Protein AF-A0AA37BPB5-F1 (afdb_monomer_lite)

pLDDT: mean 72.73, std 21.51, range [25.73, 98.5]

InterPro domains:
  IPR005593 Xylulose 5-phosphate/Fructose 6-phosphate phosphoketolase [PTHR31273] (3-157)
  IPR009057 Homedomain-like superfamily [SSF46689] (200-263)
  IPR018970 Xylulose 5-phosphate/Fructose 6-phosphate phosphoketolase, N-terminal [PF09364] (2-160)
  IPR019790 Xylulose 5-phosphate/Fructose 6-phosphate phosphoketolase, conserved site [PS60002] (135-141)
  IPR029061 Thiamin diphosphate-binding fold [SSF52518] (3-152)
  IPR036388 Winged helix-like DNA-binding domain superfamily [G3DSA:1.10.10.10] (188-234)

Structure (mmCIF, N/CA/C/O backbone):
data_AF-A0AA37BPB5-F1
#
_entry.id   AF-A0AA37BPB5-F1
#
loop_
_atom_site.group_PDB
_atom_site.id
_atom_site.type_symbol
_atom_site.label_atom_id
_atom_site.label_alt_id
_atom_site.label_comp_id
_atom_site.label_asym_id
_atom_site.label_entity_id
_atom_site.label_seq_id
_atom_site.pdbx_PDB_ins_code
_atom_site.Cartn_x
_atom_site.Cartn_y
_atom_site.Cartn_z
_atom_site.occupancy
_atom_site.B_iso_or_equiv
_atom_site.auth_seq_id
_atom_site.auth_comp_id
_atom_site.auth_asym_id
_atom_site.auth_atom_id
_atom_site.pdbx_PDB_model_num
ATOM 1 N N . MET A 1 1 ? 6.142 -23.533 12.748 1.00 55.31 1 MET A N 1
ATOM 2 C CA . MET A 1 1 ? 7.089 -22.775 11.894 1.00 55.31 1 MET A CA 1
ATOM 3 C C . MET A 1 1 ? 6.428 -22.205 10.640 1.00 55.31 1 MET A C 1
ATOM 5 O O . MET A 1 1 ? 6.697 -21.058 10.316 1.00 55.31 1 MET A O 1
ATOM 9 N N . GLU A 1 2 ? 5.508 -22.932 10.003 1.00 78.56 2 GLU A N 1
ATOM 10 C CA . GLU A 1 2 ? 4.863 -22.554 8.731 1.00 78.56 2 GLU A CA 1
ATOM 11 C C . GLU A 1 2 ? 4.201 -21.157 8.695 1.00 78.56 2 GLU A C 1
ATOM 13 O O . GLU A 1 2 ? 4.289 -20.439 7.705 1.00 78.56 2 GLU A O 1
ATOM 18 N N . LYS A 1 3 ? 3.582 -20.716 9.796 1.00 77.88 3 LYS A N 1
ATOM 19 C CA . LYS A 1 3 ? 2.842 -19.444 9.849 1.00 77.88 3 LYS A CA 1
ATOM 20 C C . LYS A 1 3 ? 3.728 -18.200 9.730 1.00 77.88 3 LYS A C 1
ATOM 22 O O . LYS A 1 3 ? 3.418 -17.300 8.959 1.00 77.88 3 LYS A O 1
ATOM 27 N N . LEU A 1 4 ? 4.841 -18.162 10.468 1.00 82.88 4 LEU A N 1
ATOM 28 C CA . LEU A 1 4 ? 5.803 -17.055 10.385 1.00 82.88 4 LEU A CA 1
ATOM 29 C C . LEU A 1 4 ? 6.477 -17.008 9.011 1.00 82.88 4 LEU A C 1
ATOM 31 O O . LEU A 1 4 ? 6.716 -15.923 8.501 1.00 82.88 4 LEU A O 1
ATOM 35 N N . GLN A 1 5 ? 6.698 -18.165 8.382 1.00 85.56 5 GLN A N 1
ATOM 36 C CA . GLN A 1 5 ? 7.222 -18.240 7.017 1.00 85.56 5 GLN A CA 1
ATOM 37 C C . GLN A 1 5 ? 6.236 -17.672 5.989 1.00 85.56 5 GLN A C 1
ATOM 39 O O . GLN A 1 5 ? 6.656 -16.977 5.071 1.00 85.56 5 GLN A O 1
ATOM 44 N N . ARG A 1 6 ? 4.925 -17.909 6.150 1.00 84.88 6 ARG A N 1
ATOM 45 C CA . ARG A 1 6 ? 3.898 -17.298 5.286 1.00 84.88 6 ARG A CA 1
ATOM 46 C C . ARG A 1 6 ? 3.832 -15.777 5.451 1.00 84.88 6 ARG A C 1
ATOM 48 O O . ARG A 1 6 ? 3.715 -15.073 4.455 1.00 84.88 6 ARG A O 1
ATOM 55 N N . ILE A 1 7 ? 3.947 -15.271 6.681 1.00 84.38 7 ILE A N 1
ATOM 56 C CA . ILE A 1 7 ? 3.973 -13.823 6.957 1.00 84.38 7 ILE A CA 1
ATOM 57 C C . ILE A 1 7 ? 5.233 -13.186 6.365 1.00 84.38 7 ILE A C 1
ATOM 59 O O . ILE A 1 7 ? 5.133 -12.159 5.701 1.00 84.38 7 ILE A O 1
ATOM 63 N N . ASP A 1 8 ? 6.397 -13.814 6.546 1.00 87.25 8 ASP A N 1
ATOM 64 C CA . ASP A 1 8 ? 7.654 -13.370 5.934 1.00 87.25 8 ASP A CA 1
ATOM 65 C C . ASP A 1 8 ? 7.563 -13.358 4.401 1.00 87.25 8 ASP A C 1
ATOM 67 O O . ASP A 1 8 ? 7.936 -12.376 3.763 1.00 87.25 8 ASP A O 1
ATOM 71 N N . ALA A 1 9 ? 6.994 -14.407 3.799 1.00 88.00 9 ALA A N 1
ATOM 72 C CA . ALA A 1 9 ? 6.781 -14.472 2.357 1.00 88.00 9 ALA A CA 1
ATOM 73 C C . ALA A 1 9 ? 5.844 -13.359 1.861 1.00 88.00 9 ALA A C 1
ATOM 75 O O . ALA A 1 9 ? 6.150 -12.715 0.858 1.00 88.00 9 ALA A O 1
ATOM 76 N N . TYR A 1 10 ? 4.747 -13.090 2.576 1.00 90.62 10 TYR A N 1
ATOM 77 C CA . TYR A 1 10 ? 3.828 -11.994 2.259 1.00 90.62 10 TYR A CA 1
ATOM 78 C C . TYR A 1 10 ? 4.515 -10.629 2.375 1.00 90.62 10 TYR A C 1
ATOM 80 O O . TYR A 1 10 ? 4.435 -9.815 1.458 1.00 90.62 10 TYR A O 1
ATOM 88 N N . TRP A 1 11 ? 5.259 -10.399 3.458 1.00 91.06 11 TRP A N 1
ATOM 89 C CA . TRP A 1 11 ? 6.021 -9.169 3.668 1.00 91.06 11 TRP A CA 1
ATOM 90 C C . TRP A 1 11 ? 7.069 -8.944 2.571 1.00 91.06 11 TRP A C 1
ATOM 92 O O . TRP A 1 11 ? 7.175 -7.848 2.019 1.00 91.06 11 TRP A O 1
ATOM 102 N N . ARG A 1 12 ? 7.808 -9.990 2.187 1.00 92.06 12 ARG A N 1
ATOM 103 C CA . ARG A 1 12 ? 8.777 -9.942 1.082 1.00 92.06 12 ARG A CA 1
ATOM 104 C C . ARG A 1 12 ? 8.108 -9.693 -0.266 1.00 92.06 12 ARG A C 1
ATOM 106 O O . ARG A 1 12 ? 8.650 -8.926 -1.056 1.00 92.06 12 ARG A O 1
ATOM 113 N N . ALA A 1 13 ? 6.943 -10.289 -0.518 1.00 95.00 13 ALA A N 1
ATOM 114 C CA . ALA A 1 13 ? 6.162 -10.030 -1.725 1.00 95.00 13 ALA A CA 1
ATOM 115 C C . ALA A 1 13 ? 5.687 -8.569 -1.783 1.00 95.00 13 ALA A C 1
ATOM 117 O O . ALA A 1 13 ? 5.868 -7.914 -2.807 1.00 95.00 13 ALA A O 1
ATOM 118 N N . ALA A 1 14 ? 5.170 -8.025 -0.677 1.00 95.12 14 ALA A N 1
ATOM 119 C CA . ALA A 1 14 ? 4.781 -6.618 -0.584 1.00 95.12 14 ALA A CA 1
ATOM 120 C C . ALA A 1 14 ? 5.980 -5.685 -0.818 1.00 95.12 14 ALA A C 1
ATOM 122 O O . ALA A 1 14 ? 5.897 -4.765 -1.628 1.00 95.12 14 ALA A O 1
ATOM 123 N N . ASN A 1 15 ? 7.134 -5.975 -0.206 1.00 95.88 15 ASN A N 1
ATOM 124 C CA . ASN A 1 15 ? 8.372 -5.223 -0.438 1.00 95.88 15 ASN A CA 1
ATOM 125 C C . ASN A 1 15 ? 8.813 -5.265 -1.905 1.00 95.88 15 ASN A C 1
ATOM 127 O O . ASN A 1 15 ? 9.181 -4.230 -2.458 1.00 95.88 15 ASN A O 1
ATOM 131 N N . TYR A 1 16 ? 8.751 -6.435 -2.544 1.00 97.81 16 TYR A N 1
ATOM 132 C CA . TYR A 1 16 ? 9.078 -6.587 -3.960 1.00 97.81 16 TYR A CA 1
ATOM 133 C C . TYR A 1 16 ? 8.154 -5.743 -4.845 1.00 97.81 16 TYR A C 1
ATOM 135 O O . TYR A 1 16 ? 8.631 -4.987 -5.690 1.00 97.81 16 TYR A O 1
ATOM 143 N N . LEU A 1 17 ? 6.841 -5.800 -4.603 1.00 98.12 17 LEU A N 1
ATOM 144 C CA . LEU A 1 17 ? 5.862 -4.983 -5.319 1.00 98.12 17 LEU A CA 1
ATOM 145 C C . LEU A 1 17 ? 6.093 -3.485 -5.096 1.00 98.12 17 LEU A C 1
ATOM 147 O O . LEU A 1 17 ? 5.950 -2.697 -6.028 1.00 98.12 17 LEU A O 1
ATOM 151 N N . SER A 1 18 ? 6.453 -3.068 -3.882 1.00 97.06 18 SER A N 1
ATOM 152 C CA . SER A 1 18 ? 6.773 -1.670 -3.585 1.00 97.06 18 SER A CA 1
ATOM 153 C C . SER A 1 18 ? 8.020 -1.185 -4.332 1.00 97.06 18 SER A C 1
ATOM 155 O O . SER A 1 18 ? 8.013 -0.082 -4.874 1.00 97.06 18 SER A O 1
ATOM 157 N N . VAL A 1 19 ? 9.079 -1.999 -4.409 1.00 96.81 19 VAL A N 1
ATOM 158 C CA . VAL A 1 19 ? 10.269 -1.684 -5.223 1.00 96.81 19 VAL A CA 1
ATOM 159 C C . VAL A 1 19 ? 9.896 -1.628 -6.703 1.00 96.81 19 VAL A C 1
ATOM 161 O O . VAL A 1 19 ? 10.235 -0.661 -7.380 1.00 96.81 19 VAL A O 1
ATOM 164 N N . GLY A 1 20 ? 9.143 -2.607 -7.205 1.00 97.12 20 GLY A N 1
ATOM 165 C CA . GLY A 1 20 ? 8.685 -2.623 -8.593 1.00 97.12 20 GLY A CA 1
ATOM 166 C C . GLY A 1 20 ? 7.926 -1.353 -8.976 1.00 97.12 20 GLY A C 1
ATOM 167 O O . GLY A 1 20 ? 8.233 -0.734 -9.991 1.00 97.12 20 GLY A O 1
ATOM 168 N N . GLN A 1 21 ? 7.025 -0.888 -8.110 1.00 98.31 21 GLN A N 1
ATOM 169 C CA . GLN A 1 21 ? 6.323 0.388 -8.277 1.00 98.31 21 GLN A CA 1
ATOM 170 C C . GLN A 1 21 ? 7.260 1.598 -8.361 1.00 98.31 21 GLN A C 1
ATOM 172 O O . GLN A 1 21 ? 7.023 2.491 -9.170 1.00 98.31 21 GLN A O 1
ATOM 177 N N . ILE A 1 22 ? 8.324 1.657 -7.560 1.00 95.50 22 ILE A N 1
ATOM 178 C CA . ILE A 1 22 ? 9.242 2.809 -7.556 1.00 95.50 22 ILE A CA 1
ATOM 179 C C . ILE A 1 22 ? 10.170 2.789 -8.781 1.00 95.50 22 ILE A C 1
ATOM 181 O O . ILE A 1 22 ? 10.445 3.842 -9.358 1.00 95.50 22 ILE A O 1
ATOM 185 N N . TYR A 1 23 ? 10.643 1.608 -9.190 1.00 95.38 23 TYR A N 1
ATOM 186 C CA . TYR A 1 23 ? 11.769 1.488 -10.120 1.00 95.38 23 TYR A CA 1
ATOM 187 C C . TYR A 1 23 ? 11.406 0.988 -11.520 1.00 95.38 23 TYR A C 1
ATOM 189 O O . TYR A 1 23 ? 12.064 1.401 -12.471 1.00 95.38 23 TYR A O 1
ATOM 197 N N . LEU A 1 24 ? 10.401 0.123 -11.686 1.00 96.25 24 LEU A N 1
ATOM 198 C CA . LEU A 1 24 ? 10.217 -0.640 -12.926 1.00 96.25 24 LEU A CA 1
ATOM 199 C C . LEU A 1 24 ? 9.109 -0.079 -13.834 1.00 96.25 24 LEU A C 1
ATOM 201 O O . LEU A 1 24 ? 8.024 0.293 -13.388 1.00 96.25 24 LEU A O 1
ATOM 205 N N . LEU A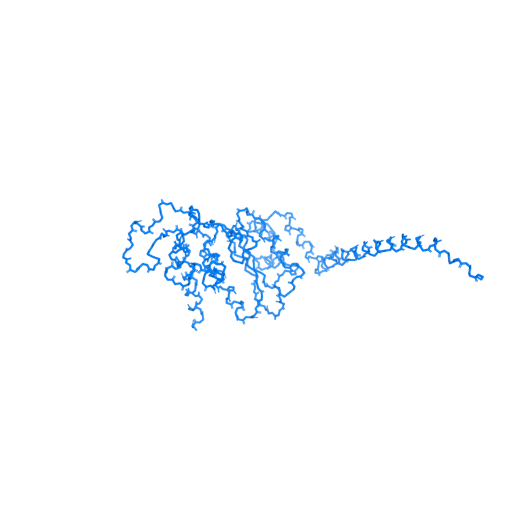 1 25 ? 9.387 -0.055 -15.137 1.00 94.56 25 LEU A N 1
ATOM 206 C CA . LEU A 1 25 ? 8.419 0.123 -16.227 1.00 94.56 25 LEU A CA 1
ATOM 207 C C . LEU A 1 25 ? 7.983 -1.210 -16.839 1.00 94.56 25 LEU A C 1
ATOM 209 O O . LEU A 1 25 ? 6.859 -1.311 -17.337 1.00 94.56 25 LEU A O 1
ATOM 213 N N . ASP A 1 26 ? 8.884 -2.191 -16.845 1.00 95.88 26 ASP A N 1
ATOM 214 C CA . ASP A 1 26 ? 8.700 -3.490 -17.486 1.00 95.88 26 ASP A CA 1
ATOM 215 C C . ASP A 1 26 ? 9.485 -4.593 -16.762 1.00 95.88 26 ASP A C 1
ATOM 217 O O . ASP A 1 26 ? 10.164 -4.322 -15.770 1.00 95.88 26 ASP A O 1
ATOM 221 N N . ASN A 1 27 ? 9.375 -5.830 -17.252 1.00 95.69 27 ASN A N 1
ATOM 222 C CA . ASN A 1 27 ? 10.012 -7.026 -16.700 1.00 95.69 27 ASN A CA 1
ATOM 223 C C . ASN A 1 27 ? 9.733 -7.187 -15.187 1.00 95.69 27 ASN A C 1
ATOM 225 O O . ASN A 1 27 ? 10.653 -7.308 -14.374 1.00 95.69 27 ASN A O 1
ATOM 229 N N . PRO A 1 28 ? 8.448 -7.176 -14.770 1.00 95.81 28 PRO A N 1
ATOM 230 C CA . PRO A 1 28 ? 8.073 -7.087 -13.360 1.00 95.81 28 PRO A CA 1
ATOM 231 C C . PRO A 1 28 ? 8.470 -8.318 -12.539 1.00 95.81 28 PRO A C 1
ATOM 233 O O . PRO A 1 28 ? 8.482 -8.241 -11.317 1.00 95.81 28 PRO A O 1
ATOM 236 N N . LEU A 1 29 ? 8.782 -9.449 -13.179 1.00 96.25 29 LEU A N 1
ATOM 237 C CA . LEU A 1 29 ? 9.196 -10.698 -12.529 1.00 96.25 29 LEU A CA 1
ATOM 238 C C . LEU A 1 29 ? 10.675 -11.038 -12.757 1.00 96.25 29 LEU A C 1
ATOM 240 O O . LEU A 1 29 ? 11.113 -12.100 -12.322 1.00 96.25 29 LEU A O 1
ATOM 244 N N . LEU A 1 30 ? 11.435 -10.163 -13.428 1.00 94.25 30 LEU A N 1
ATOM 245 C CA . LEU A 1 30 ? 12.846 -10.385 -13.763 1.00 94.25 30 LEU A CA 1
ATOM 246 C C . LEU A 1 30 ? 13.082 -11.725 -14.486 1.00 94.25 30 LEU A C 1
ATOM 248 O O . LEU A 1 30 ? 14.044 -12.438 -14.205 1.00 94.25 30 LEU A O 1
ATOM 252 N N . THR A 1 31 ? 12.188 -12.083 -15.414 1.00 94.44 31 THR A N 1
ATOM 253 C CA . THR A 1 31 ? 12.291 -13.325 -16.206 1.00 94.44 31 THR A CA 1
ATOM 254 C C . THR A 1 31 ? 13.453 -13.293 -17.195 1.00 94.44 31 THR A C 1
ATOM 256 O O . THR A 1 31 ? 13.915 -14.337 -17.646 1.00 94.44 31 THR A O 1
ATOM 259 N N . GLU A 1 32 ? 13.935 -12.095 -17.508 1.00 93.88 32 GLU A N 1
ATOM 260 C CA . GLU A 1 32 ? 15.162 -11.829 -18.253 1.00 93.88 32 GLU A CA 1
ATOM 261 C C . GLU A 1 32 ? 16.092 -10.909 -17.439 1.00 93.88 32 GLU A C 1
ATOM 263 O O . GLU A 1 32 ? 15.612 -10.214 -16.530 1.00 93.88 32 GLU A O 1
ATOM 268 N N . PRO A 1 33 ? 17.408 -10.878 -17.736 1.00 94.75 33 PRO A N 1
ATOM 269 C CA . PRO A 1 33 ? 18.344 -9.979 -17.066 1.00 94.75 33 PRO A CA 1
ATOM 270 C C . PRO A 1 33 ? 17.866 -8.521 -17.085 1.00 94.75 33 PRO A C 1
ATOM 272 O O . PRO A 1 33 ? 17.359 -8.027 -18.091 1.00 94.75 33 PRO A O 1
ATOM 275 N N . LEU A 1 34 ? 18.024 -7.822 -15.958 1.00 91.00 34 LEU A N 1
ATOM 276 C CA . LEU A 1 34 ? 17.575 -6.438 -15.832 1.00 91.00 34 LEU A CA 1
ATOM 277 C C . LEU A 1 34 ? 18.375 -5.523 -16.775 1.00 91.00 34 LEU A C 1
ATOM 279 O O . LEU A 1 34 ? 19.601 -5.470 -16.697 1.00 91.00 34 LEU A O 1
ATOM 283 N N . ALA A 1 35 ? 17.661 -4.780 -17.618 1.00 88.31 35 ALA A N 1
ATOM 284 C CA . ALA A 1 35 ? 18.205 -3.810 -18.556 1.00 88.31 35 ALA A CA 1
ATOM 285 C C . ALA A 1 35 ? 17.704 -2.396 -18.214 1.00 88.31 35 ALA A C 1
ATOM 287 O O . ALA A 1 35 ? 16.728 -2.233 -17.474 1.00 88.31 35 ALA A O 1
ATOM 288 N N . VAL A 1 36 ? 18.377 -1.363 -18.727 1.00 93.12 36 VAL A N 1
ATOM 289 C CA .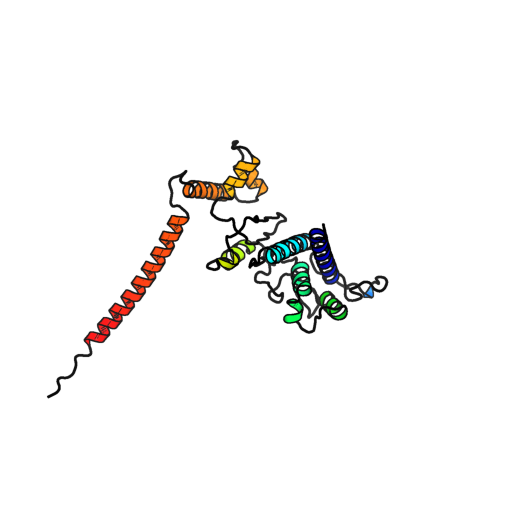 VAL A 1 36 ? 18.071 0.046 -18.406 1.00 93.12 36 VAL A CA 1
ATOM 290 C C . VAL A 1 36 ? 16.664 0.426 -18.871 1.00 93.12 36 VAL A C 1
ATOM 292 O O . VAL A 1 36 ? 15.977 1.197 -18.207 1.00 93.12 36 VAL A O 1
ATOM 295 N N . GLU A 1 37 ? 16.202 -0.170 -19.965 1.00 93.75 37 GLU A N 1
ATOM 296 C CA . GLU A 1 37 ? 14.891 0.052 -20.576 1.00 93.75 37 GLU A CA 1
ATOM 297 C C . GLU A 1 37 ? 13.739 -0.411 -19.671 1.00 93.75 37 GLU A C 1
ATOM 299 O O . GLU A 1 37 ? 12.617 0.083 -19.786 1.00 93.75 37 GLU A O 1
ATOM 304 N N . HIS A 1 38 ? 14.010 -1.329 -18.737 1.00 95.38 38 HIS A N 1
ATOM 305 C CA . HIS A 1 38 ? 13.037 -1.786 -17.744 1.00 95.38 38 HIS A CA 1
ATOM 306 C C . HIS A 1 38 ? 12.871 -0.800 -16.586 1.00 95.38 38 HIS A C 1
ATOM 308 O O . HIS A 1 38 ? 11.933 -0.943 -15.803 1.00 95.38 38 HIS A O 1
ATOM 314 N N . ILE A 1 39 ? 13.755 0.191 -16.453 1.00 93.38 39 ILE A N 1
ATOM 315 C CA . ILE A 1 39 ? 13.794 1.124 -15.326 1.00 93.38 39 ILE A CA 1
ATOM 316 C C . ILE A 1 39 ? 13.107 2.438 -15.711 1.00 93.38 39 ILE A C 1
ATOM 318 O O . ILE A 1 39 ? 13.255 2.954 -16.818 1.00 93.38 39 ILE A O 1
ATOM 322 N N . LYS A 1 40 ? 12.351 3.021 -14.777 1.00 92.06 40 LYS A N 1
ATOM 323 C CA . LYS A 1 40 ? 11.733 4.337 -14.965 1.00 92.06 40 LYS A CA 1
ATOM 324 C C . LYS A 1 40 ? 12.802 5.413 -15.196 1.00 92.06 40 LYS A C 1
ATOM 326 O O . LYS A 1 40 ? 13.738 5.514 -14.405 1.00 92.06 40 LYS A O 1
ATOM 331 N N . PRO A 1 41 ? 12.621 6.311 -16.185 1.00 90.00 41 PRO A N 1
ATOM 332 C CA . PRO A 1 41 ? 13.560 7.409 -16.424 1.00 90.00 41 PRO A CA 1
ATOM 333 C C . PRO A 1 41 ? 13.578 8.427 -15.275 1.00 90.00 41 PRO A C 1
ATOM 335 O O . PRO A 1 41 ? 14.540 9.173 -15.113 1.00 90.00 41 PRO A O 1
ATOM 338 N N . ARG A 1 42 ? 12.504 8.480 -14.475 1.00 89.12 42 ARG A N 1
ATOM 339 C CA . ARG A 1 42 ? 12.404 9.286 -13.257 1.00 89.12 42 ARG A CA 1
ATOM 340 C C . ARG A 1 42 ? 11.921 8.400 -12.119 1.00 89.12 42 ARG A C 1
ATOM 342 O O . ARG A 1 42 ? 10.818 7.865 -12.182 1.00 89.12 42 ARG A O 1
ATOM 349 N N . LEU A 1 43 ? 12.747 8.277 -11.088 1.00 89.31 43 LEU A N 1
ATOM 350 C CA . LEU A 1 43 ? 12.438 7.507 -9.891 1.00 89.31 43 LEU A CA 1
ATOM 351 C C . LEU A 1 43 ? 11.672 8.402 -8.917 1.00 89.31 43 LEU A C 1
ATOM 353 O O . LEU A 1 43 ? 12.212 9.390 -8.420 1.00 89.31 43 LEU A O 1
ATOM 357 N N . LEU A 1 44 ? 10.401 8.082 -8.688 1.00 89.62 44 LEU A N 1
ATOM 358 C CA . LEU A 1 44 ? 9.507 8.825 -7.803 1.00 89.62 44 LEU A CA 1
ATOM 359 C C . LEU A 1 44 ? 8.839 7.848 -6.833 1.00 89.62 44 LEU A C 1
ATOM 361 O O . LEU A 1 44 ? 8.349 6.797 -7.240 1.00 89.62 44 LEU A O 1
ATOM 365 N N . GLY A 1 45 ? 8.829 8.206 -5.550 1.00 89.75 45 GLY A N 1
ATOM 366 C CA . GLY A 1 45 ? 8.319 7.371 -4.463 1.00 89.75 45 GLY A CA 1
ATOM 367 C C . GLY A 1 45 ? 9.289 7.311 -3.284 1.00 89.75 45 GLY A C 1
ATOM 368 O O . GLY A 1 45 ? 10.453 7.691 -3.404 1.00 89.75 45 GLY A O 1
ATOM 369 N N . HIS A 1 46 ? 8.808 6.837 -2.134 1.00 87.75 46 HIS A N 1
ATOM 370 C CA . HIS A 1 46 ? 9.605 6.768 -0.909 1.00 87.75 46 HIS A CA 1
ATOM 371 C C . HIS A 1 46 ? 9.811 5.319 -0.483 1.00 87.75 46 HIS A C 1
ATOM 373 O O . HIS A 1 46 ? 8.859 4.603 -0.179 1.00 87.75 46 HIS A O 1
ATOM 379 N N . TRP A 1 47 ? 11.070 4.891 -0.406 1.00 88.75 47 TRP A N 1
ATOM 380 C CA . TRP A 1 47 ? 11.416 3.574 0.125 1.00 88.75 47 TRP A CA 1
ATOM 381 C C . TRP A 1 47 ? 11.533 3.568 1.654 1.00 88.75 47 TRP A C 1
ATOM 383 O O . TRP A 1 47 ? 11.108 2.613 2.285 1.00 88.75 47 TRP A O 1
ATOM 393 N N . GLY A 1 48 ? 12.048 4.638 2.272 1.00 84.12 48 GLY A N 1
ATOM 394 C CA . GLY A 1 48 ? 12.494 4.614 3.675 1.00 84.12 48 GLY A CA 1
ATOM 395 C C . GLY A 1 48 ? 11.464 4.132 4.711 1.00 84.12 48 GLY A C 1
ATOM 396 O O . GLY A 1 48 ? 11.829 3.409 5.630 1.00 84.12 48 GLY A O 1
ATOM 397 N N . THR A 1 49 ? 10.182 4.481 4.558 1.00 80.38 49 THR A N 1
ATOM 398 C CA . THR A 1 49 ? 9.106 4.037 5.474 1.00 80.38 49 THR A CA 1
ATOM 399 C C . THR A 1 49 ? 8.436 2.726 5.041 1.00 80.38 49 THR A C 1
ATOM 401 O O . THR A 1 49 ? 7.844 2.011 5.848 1.00 80.38 49 THR A O 1
ATOM 404 N N . THR A 1 50 ? 8.537 2.392 3.756 1.00 87.19 50 THR A N 1
ATOM 405 C CA . THR A 1 50 ? 7.683 1.414 3.074 1.00 87.19 50 THR A CA 1
ATOM 406 C C . THR A 1 50 ? 7.856 -0.019 3.594 1.00 87.19 50 THR A C 1
ATOM 408 O O . THR A 1 50 ? 6.843 -0.646 3.896 1.00 87.19 50 THR A O 1
ATOM 411 N N . PRO A 1 51 ? 9.077 -0.542 3.836 1.00 84.94 51 PRO A N 1
ATOM 412 C CA . PRO A 1 51 ? 9.251 -1.861 4.449 1.00 84.94 51 PRO A CA 1
ATOM 413 C C . PRO A 1 51 ? 8.663 -1.981 5.853 1.00 84.94 51 PRO A C 1
ATOM 415 O O . PRO A 1 51 ? 8.173 -3.051 6.217 1.00 84.94 51 PRO A O 1
ATOM 418 N N . GLY A 1 52 ? 8.706 -0.894 6.633 1.00 80.25 52 GLY A N 1
ATOM 419 C CA . GLY A 1 52 ? 8.112 -0.833 7.968 1.00 80.25 52 GLY A CA 1
ATOM 420 C C . GLY A 1 52 ? 6.587 -0.871 7.908 1.00 80.25 52 GLY A C 1
ATOM 421 O O . GLY A 1 52 ? 5.967 -1.636 8.641 1.00 80.25 52 GLY A O 1
ATOM 422 N N . LEU A 1 53 ? 5.987 -0.122 6.976 1.00 82.94 53 LEU A N 1
ATOM 423 C CA . LEU A 1 53 ? 4.548 -0.193 6.702 1.00 82.94 53 LEU A CA 1
ATOM 424 C C . LEU A 1 53 ? 4.128 -1.597 6.259 1.00 82.94 53 LEU A C 1
ATOM 426 O O . LEU A 1 53 ? 3.198 -2.155 6.835 1.00 82.94 53 LEU A O 1
ATOM 430 N N . ASN A 1 54 ? 4.850 -2.194 5.308 1.00 86.75 54 ASN A N 1
ATOM 431 C CA . ASN A 1 54 ? 4.565 -3.544 4.819 1.00 86.75 54 ASN A CA 1
ATOM 432 C C . ASN A 1 54 ? 4.657 -4.594 5.935 1.00 86.75 54 ASN A C 1
ATOM 434 O O . ASN A 1 54 ? 3.873 -5.542 5.974 1.00 86.75 54 ASN A O 1
ATOM 438 N N . PHE A 1 55 ? 5.621 -4.440 6.850 1.00 84.94 55 PHE A N 1
ATOM 439 C CA . PHE A 1 55 ? 5.771 -5.331 8.000 1.00 84.94 55 PHE A CA 1
ATOM 440 C C . PHE A 1 55 ? 4.540 -5.253 8.905 1.00 84.94 55 PHE A C 1
ATOM 442 O O . PHE A 1 55 ? 3.961 -6.278 9.269 1.00 84.94 55 PHE A O 1
ATOM 449 N N . CYS A 1 56 ? 4.104 -4.037 9.231 1.00 83.12 56 CYS A N 1
ATOM 450 C CA . CYS A 1 56 ? 2.923 -3.824 10.052 1.00 83.12 56 CYS A CA 1
ATOM 451 C C . CYS A 1 56 ? 1.663 -4.369 9.376 1.00 83.12 56 CYS A C 1
ATOM 453 O O . CYS A 1 56 ? 0.993 -5.196 9.985 1.00 83.12 56 CYS A O 1
ATOM 455 N N . PHE A 1 57 ? 1.390 -4.033 8.112 1.00 82.81 57 PHE A N 1
ATOM 456 C CA . PHE A 1 57 ? 0.268 -4.604 7.355 1.00 82.81 57 PHE A CA 1
ATOM 457 C C . PHE A 1 57 ? 0.258 -6.138 7.377 1.00 82.81 57 PHE A C 1
ATOM 459 O O . PHE A 1 57 ? -0.761 -6.740 7.704 1.00 82.81 57 PHE A O 1
ATOM 466 N N . ALA A 1 58 ? 1.394 -6.790 7.106 1.00 82.81 58 ALA A N 1
ATOM 467 C CA . ALA A 1 58 ? 1.487 -8.251 7.122 1.00 82.81 58 ALA A CA 1
ATOM 468 C C . ALA A 1 58 ? 1.084 -8.850 8.483 1.00 82.81 58 ALA A C 1
ATOM 470 O O . ALA A 1 58 ? 0.365 -9.851 8.556 1.00 82.81 58 ALA A O 1
ATOM 471 N N . HIS A 1 59 ? 1.525 -8.226 9.576 1.00 82.38 59 HIS A N 1
ATOM 472 C CA . HIS A 1 59 ? 1.197 -8.661 10.930 1.00 82.38 59 HIS A CA 1
ATOM 473 C C . HIS A 1 59 ? -0.230 -8.307 11.363 1.00 82.38 59 HIS A C 1
ATOM 475 O O . HIS A 1 59 ? -0.800 -9.037 12.176 1.00 82.38 59 HIS A O 1
ATOM 481 N N . LEU A 1 60 ? -0.813 -7.238 10.829 1.00 80.38 60 LEU A N 1
ATOM 482 C CA . LEU A 1 60 ? -2.196 -6.845 11.090 1.00 80.38 60 LEU A CA 1
ATOM 483 C C . LEU A 1 60 ? -3.180 -7.722 10.332 1.00 80.38 60 LEU A C 1
ATOM 485 O O . LEU A 1 60 ? -4.084 -8.256 10.958 1.00 80.38 60 LEU A O 1
ATOM 489 N N . ASN A 1 61 ? -2.930 -8.001 9.052 1.00 79.12 61 ASN A N 1
ATOM 490 C CA . ASN A 1 61 ? -3.711 -8.964 8.270 1.00 79.12 61 ASN A CA 1
ATOM 491 C C . ASN A 1 61 ? -3.743 -10.334 8.940 1.00 79.12 61 ASN A C 1
ATOM 493 O O . ASN A 1 61 ? -4.769 -11.006 8.970 1.00 79.12 61 ASN A O 1
ATOM 497 N N . ARG A 1 62 ? -2.621 -10.737 9.544 1.00 81.00 62 ARG A N 1
ATOM 498 C CA . ARG A 1 62 ? -2.582 -11.929 10.385 1.00 81.00 62 ARG A CA 1
ATOM 499 C C . ARG A 1 62 ? -3.552 -11.819 11.569 1.00 81.00 62 ARG A C 1
ATOM 501 O O . ARG A 1 62 ? -4.238 -12.790 11.856 1.00 81.00 62 ARG A O 1
ATOM 508 N N . ILE A 1 63 ? -3.571 -10.698 12.293 1.00 79.31 63 ILE A N 1
ATOM 509 C CA . ILE A 1 63 ? -4.467 -10.524 13.448 1.00 79.31 63 ILE A CA 1
ATOM 510 C C . ILE A 1 63 ? -5.931 -10.530 12.998 1.00 79.31 63 ILE A C 1
ATOM 512 O O . ILE A 1 63 ? -6.708 -11.252 13.614 1.00 79.31 63 ILE A O 1
ATOM 516 N N . ILE A 1 64 ? -6.271 -9.818 11.919 1.00 75.19 64 ILE A N 1
ATOM 517 C CA . ILE A 1 64 ? -7.606 -9.820 11.297 1.00 75.19 64 ILE A CA 1
ATOM 518 C C . ILE A 1 64 ? -8.037 -11.262 11.014 1.00 75.19 64 ILE A C 1
ATOM 520 O O . ILE A 1 64 ? -9.042 -11.719 11.543 1.00 75.19 64 ILE A O 1
ATOM 524 N N . ALA A 1 65 ? -7.218 -12.024 10.283 1.00 78.00 65 ALA A N 1
ATOM 525 C CA . ALA A 1 65 ? -7.550 -13.394 9.896 1.00 78.00 65 ALA A CA 1
ATOM 526 C C . ALA A 1 65 ? -7.608 -14.388 11.072 1.00 78.00 65 ALA A C 1
ATOM 528 O O . ALA A 1 65 ? -8.337 -15.372 11.016 1.00 78.00 65 ALA A O 1
ATOM 529 N N . GLU A 1 66 ? -6.804 -14.192 12.120 1.00 81.19 66 GLU A N 1
ATOM 530 C CA . GLU A 1 66 ? -6.781 -15.091 13.282 1.00 81.19 66 GLU A CA 1
ATOM 531 C C . GLU A 1 66 ? -7.898 -14.826 14.284 1.00 81.19 66 GLU A C 1
ATOM 533 O O . GLU A 1 66 ? -8.260 -15.732 15.035 1.00 81.19 66 GLU A O 1
ATOM 538 N N . ARG A 1 67 ? -8.349 -13.575 14.368 1.00 76.31 67 ARG A N 1
ATOM 539 C CA . ARG A 1 67 ? -9.264 -13.114 15.415 1.00 76.31 67 ARG A CA 1
ATOM 540 C C . ARG A 1 67 ? -10.622 -12.692 14.882 1.00 76.31 67 ARG A C 1
ATOM 542 O O . ARG A 1 67 ? -11.449 -12.321 15.699 1.00 76.31 67 ARG A O 1
ATOM 549 N N . ASP A 1 68 ? -10.817 -12.754 13.566 1.00 73.19 68 ASP A N 1
ATOM 550 C CA . ASP A 1 68 ? -12.013 -12.247 12.891 1.00 73.19 68 ASP A CA 1
ATOM 551 C C . ASP A 1 68 ? -12.303 -10.792 13.297 1.00 73.19 68 ASP A C 1
ATOM 553 O O . ASP A 1 68 ? -13.412 -10.417 13.658 1.00 73.19 68 ASP A O 1
ATOM 557 N N . GLN A 1 69 ? -11.233 -9.989 13.354 1.00 71.00 69 GLN A N 1
ATOM 558 C CA . GLN A 1 69 ? -11.276 -8.634 13.891 1.00 71.00 69 GLN A CA 1
ATOM 559 C C . GLN A 1 69 ? -11.412 -7.622 12.760 1.00 71.00 69 GLN A C 1
ATOM 561 O O . GLN A 1 69 ? -10.498 -7.479 11.946 1.00 71.00 69 GLN A O 1
ATOM 566 N N . GLU A 1 70 ? -12.489 -6.845 12.792 1.00 68.25 70 GLU A N 1
ATOM 567 C CA . GLU A 1 70 ? -12.645 -5.659 11.954 1.00 68.25 70 GLU A CA 1
ATOM 568 C C . GLU A 1 70 ? -11.579 -4.616 12.323 1.00 68.25 70 GLU A C 1
ATOM 570 O O . GLU A 1 70 ? -11.420 -4.254 13.493 1.00 68.25 70 GLU A O 1
ATOM 575 N N . MET A 1 71 ? -10.814 -4.152 11.329 1.00 72.94 71 MET A N 1
ATOM 576 C CA . MET A 1 71 ? -9.740 -3.173 11.510 1.00 72.94 71 MET A CA 1
ATOM 577 C C . MET A 1 71 ? -9.685 -2.181 10.353 1.00 72.94 71 MET A C 1
ATOM 579 O O . MET A 1 71 ? -9.835 -2.545 9.189 1.00 72.94 71 MET A O 1
ATOM 583 N N . ILE A 1 72 ? -9.330 -0.936 10.674 1.00 73.62 72 ILE A N 1
ATOM 584 C CA . ILE A 1 72 ? -8.907 0.066 9.694 1.00 73.62 72 ILE A CA 1
ATOM 585 C C . ILE A 1 72 ? -7.451 0.462 9.937 1.00 73.62 72 ILE A C 1
ATOM 587 O O . ILE A 1 72 ? -7.012 0.613 11.081 1.00 73.62 72 ILE A O 1
ATOM 591 N N . TYR A 1 73 ? -6.699 0.647 8.853 1.00 78.00 73 TYR A N 1
ATOM 592 C CA . TYR A 1 73 ? -5.299 1.052 8.908 1.00 78.00 73 TYR A CA 1
ATOM 593 C C . TYR A 1 73 ? -5.128 2.518 8.510 1.00 78.00 73 TYR A C 1
ATOM 595 O O . TYR A 1 73 ? -5.385 2.892 7.366 1.00 78.00 73 TYR A O 1
ATOM 603 N N . ILE A 1 74 ? -4.642 3.351 9.436 1.00 80.44 74 ILE A N 1
ATOM 604 C CA . ILE A 1 74 ? -4.325 4.757 9.159 1.00 80.44 74 ILE A CA 1
ATOM 605 C C . ILE A 1 74 ? -2.813 4.916 8.990 1.00 80.44 74 ILE A C 1
ATOM 607 O O . ILE A 1 74 ? -2.042 4.890 9.956 1.00 80.44 74 ILE A O 1
ATOM 611 N N . ALA A 1 75 ? -2.390 5.096 7.739 1.00 79.38 75 ALA A N 1
ATOM 612 C CA . ALA A 1 75 ? -0.994 5.293 7.379 1.00 79.38 75 ALA A CA 1
ATOM 613 C C . ALA A 1 75 ? -0.563 6.749 7.620 1.00 79.38 75 ALA A C 1
ATOM 615 O O . ALA A 1 75 ? -0.703 7.593 6.741 1.00 79.38 75 ALA A O 1
ATOM 616 N N . GLY A 1 76 ? 0.001 7.043 8.795 1.00 77.19 76 GLY A N 1
ATOM 617 C CA . GLY A 1 76 ? 0.573 8.364 9.079 1.00 77.19 76 GLY A CA 1
ATOM 618 C C . GLY A 1 76 ? 1.633 8.822 8.071 1.00 77.19 76 GLY A C 1
ATOM 619 O O . GLY A 1 76 ? 1.494 9.925 7.548 1.00 77.19 76 GLY A O 1
ATOM 620 N N . PRO A 1 77 ? 2.683 8.028 7.763 1.00 83.69 77 PRO A N 1
ATOM 621 C CA . PRO A 1 77 ? 3.639 8.371 6.710 1.00 83.69 77 PRO A CA 1
ATOM 622 C C . PRO A 1 77 ? 3.030 8.041 5.345 1.00 83.69 77 PRO A C 1
ATOM 624 O O . PRO A 1 77 ? 3.394 7.061 4.690 1.00 83.69 77 PRO A O 1
ATOM 627 N N . GLY A 1 78 ? 2.086 8.872 4.917 1.00 85.56 78 GLY A N 1
ATOM 628 C CA . GLY A 1 78 ? 1.325 8.681 3.689 1.00 85.56 78 GLY A CA 1
ATOM 629 C C . GLY A 1 78 ? 2.169 8.665 2.423 1.00 85.56 78 GLY A C 1
ATOM 630 O O . GLY A 1 78 ? 1.795 8.049 1.434 1.00 85.56 78 GLY A O 1
ATOM 631 N N . HIS A 1 79 ? 3.369 9.244 2.461 1.00 87.81 79 HIS A N 1
ATOM 632 C CA . HIS A 1 79 ? 4.344 9.145 1.373 1.00 87.81 79 HIS A CA 1
ATOM 633 C C . HIS A 1 79 ? 4.815 7.698 1.097 1.00 87.81 79 HIS A C 1
ATOM 635 O O . HIS A 1 79 ? 5.489 7.443 0.099 1.00 87.81 79 HIS A O 1
ATOM 641 N N . GLY A 1 80 ? 4.481 6.746 1.979 1.00 90.44 80 GLY A N 1
ATOM 642 C CA . GLY A 1 80 ? 4.616 5.300 1.796 1.00 90.44 80 GLY A CA 1
ATOM 643 C C . GLY A 1 80 ? 3.504 4.660 0.954 1.00 90.44 80 GLY A C 1
ATOM 644 O O . GLY A 1 80 ? 3.189 3.489 1.160 1.00 90.44 80 GLY A O 1
ATOM 645 N N . GLY A 1 81 ? 2.935 5.392 -0.011 1.00 93.19 81 GLY A N 1
ATOM 646 C CA . GLY A 1 81 ? 1.916 4.908 -0.952 1.00 93.19 81 GLY A CA 1
ATOM 647 C C . GLY A 1 81 ? 2.179 3.526 -1.577 1.00 93.19 81 GLY A C 1
ATOM 648 O O . GLY A 1 81 ? 1.239 2.728 -1.630 1.00 93.19 81 GLY A O 1
ATOM 649 N N . PRO A 1 82 ? 3.427 3.162 -1.964 1.00 96.56 82 PRO A N 1
ATOM 650 C CA . PRO A 1 82 ? 3.707 1.842 -2.530 1.00 96.56 82 PRO A CA 1
ATOM 651 C C . PRO A 1 82 ? 3.333 0.670 -1.617 1.00 96.56 82 PRO A C 1
ATOM 653 O O . PRO A 1 82 ? 3.085 -0.422 -2.129 1.00 96.56 82 PRO A O 1
ATOM 656 N N . ALA A 1 83 ? 3.322 0.866 -0.291 1.00 94.12 83 ALA A N 1
ATOM 657 C CA . ALA A 1 83 ? 2.907 -0.160 0.663 1.00 94.12 83 ALA A CA 1
ATOM 658 C C . ALA A 1 83 ? 1.404 -0.436 0.541 1.00 94.12 83 ALA A C 1
ATOM 660 O O . ALA A 1 83 ? 0.994 -1.563 0.275 1.00 94.12 83 ALA A O 1
ATOM 661 N N . ALA A 1 84 ? 0.583 0.611 0.662 1.00 91.75 84 ALA A N 1
ATOM 662 C CA . ALA A 1 84 ? -0.872 0.488 0.612 1.00 91.75 84 ALA A CA 1
ATOM 663 C C . ALA A 1 84 ? -1.352 -0.089 -0.731 1.00 91.75 84 ALA A C 1
ATOM 665 O O . ALA A 1 84 ? -2.187 -0.991 -0.758 1.00 91.75 84 ALA A O 1
ATOM 666 N N . VAL A 1 85 ? -0.765 0.365 -1.843 1.00 97.06 85 VAL A N 1
ATOM 667 C CA . VAL A 1 85 ? -1.074 -0.164 -3.180 1.00 97.06 85 VAL A CA 1
ATOM 668 C C . VAL A 1 85 ? -0.657 -1.634 -3.319 1.00 97.06 85 VAL A C 1
ATOM 670 O O . VAL A 1 85 ? -1.415 -2.430 -3.872 1.00 97.06 85 VAL A O 1
ATOM 673 N N . ALA A 1 86 ? 0.514 -2.024 -2.796 1.00 97.38 86 ALA A N 1
ATOM 674 C CA . ALA A 1 86 ? 0.963 -3.417 -2.835 1.00 97.38 86 ALA A CA 1
ATOM 675 C C . ALA A 1 86 ? 0.014 -4.347 -2.065 1.00 97.38 86 ALA A C 1
ATOM 677 O O . ALA A 1 86 ? -0.344 -5.407 -2.578 1.00 97.38 86 ALA A O 1
ATOM 678 N N . HIS A 1 87 ? -0.424 -3.942 -0.870 1.00 94.88 87 HIS A N 1
ATOM 679 C CA . HIS A 1 87 ? -1.365 -4.715 -0.058 1.00 94.88 87 HIS A CA 1
ATOM 680 C C . HIS A 1 87 ? -2.734 -4.846 -0.726 1.00 94.88 87 HIS A C 1
ATOM 682 O O . HIS A 1 87 ? -3.201 -5.968 -0.918 1.00 94.88 87 HIS A O 1
ATOM 688 N N . ALA A 1 88 ? -3.306 -3.742 -1.215 1.00 93.81 88 ALA A N 1
ATOM 689 C CA . ALA A 1 88 ? -4.574 -3.778 -1.941 1.00 93.81 88 ALA A CA 1
ATOM 690 C C . ALA A 1 88 ? -4.523 -4.719 -3.165 1.00 93.81 88 ALA A C 1
ATOM 692 O O . ALA A 1 88 ? -5.495 -5.411 -3.474 1.00 93.81 88 ALA A O 1
ATOM 693 N N . TRP A 1 89 ? -3.388 -4.783 -3.873 1.00 97.38 89 TRP A N 1
ATOM 694 C CA . TRP A 1 89 ? -3.226 -5.687 -5.018 1.00 97.38 89 TRP A CA 1
ATOM 695 C C . TRP A 1 89 ? -3.042 -7.155 -4.606 1.00 97.38 89 TRP A C 1
ATOM 697 O O . TRP A 1 89 ? -3.633 -8.045 -5.221 1.00 97.38 89 TRP A O 1
ATOM 707 N N . LEU A 1 90 ? -2.271 -7.426 -3.547 1.00 95.19 90 LEU A N 1
ATOM 708 C CA . LEU A 1 90 ? -2.099 -8.779 -3.001 1.00 95.19 90 LEU A CA 1
ATOM 709 C C . LEU A 1 90 ? -3.401 -9.356 -2.433 1.00 95.19 90 LEU A C 1
ATOM 711 O O . LEU A 1 90 ? -3.624 -10.566 -2.517 1.00 95.19 90 LEU A O 1
ATOM 715 N N . GLU A 1 91 ? -4.254 -8.511 -1.868 1.00 90.19 91 GLU A N 1
ATOM 716 C CA . GLU A 1 91 ? -5.560 -8.894 -1.323 1.00 90.19 91 GLU A CA 1
ATOM 717 C C . GLU A 1 91 ? -6.610 -9.032 -2.431 1.00 90.19 91 GLU A C 1
ATOM 719 O O . GLU A 1 91 ? -7.455 -9.920 -2.372 1.00 90.19 91 GLU A O 1
ATOM 724 N N . GLY A 1 92 ? -6.485 -8.249 -3.505 1.00 89.38 92 GLY A N 1
ATOM 725 C CA . GLY A 1 92 ? -7.352 -8.287 -4.685 1.00 89.38 92 GLY A CA 1
ATOM 726 C C . GLY A 1 92 ? -8.349 -7.138 -4.773 1.00 89.38 92 GLY A C 1
ATOM 727 O O . GLY A 1 92 ? -8.859 -6.883 -5.862 1.00 89.38 92 GLY A O 1
ATOM 728 N N . SER A 1 93 ? -8.521 -6.367 -3.699 1.00 89.62 93 SER A N 1
ATOM 729 C CA . SER A 1 93 ? -9.363 -5.164 -3.671 1.00 89.62 93 SER A CA 1
ATOM 730 C C . SER A 1 93 ? -8.929 -4.112 -4.701 1.00 89.62 93 SER A C 1
ATOM 732 O O . SER A 1 93 ? -9.750 -3.362 -5.233 1.00 89.62 93 SER A O 1
ATOM 734 N N . TYR A 1 94 ? -7.641 -4.081 -5.058 1.00 92.69 94 TYR A N 1
ATOM 735 C CA . TYR A 1 94 ? -7.155 -3.236 -6.148 1.00 92.69 94 TYR A CA 1
ATOM 736 C C . TYR A 1 94 ? -7.683 -3.674 -7.513 1.00 92.69 94 TYR A C 1
ATOM 738 O O . TYR A 1 94 ? -8.087 -2.826 -8.301 1.00 92.69 94 TYR A O 1
ATOM 746 N N . THR A 1 95 ? -7.720 -4.979 -7.787 1.00 93.69 95 THR A N 1
ATOM 747 C CA . THR A 1 95 ? -8.268 -5.525 -9.038 1.00 93.69 95 THR A CA 1
ATOM 748 C C . THR A 1 95 ? -9.790 -5.401 -9.084 1.00 93.69 95 THR A C 1
ATOM 750 O O . THR A 1 95 ? -10.339 -5.136 -10.147 1.00 93.69 95 THR A O 1
ATOM 753 N N . GLU A 1 96 ? -10.481 -5.524 -7.949 1.00 91.56 96 GLU A N 1
ATOM 754 C CA . GLU A 1 96 ? -11.929 -5.278 -7.865 1.00 91.56 96 GLU A CA 1
ATOM 755 C C . GLU A 1 96 ? -12.288 -3.841 -8.263 1.00 91.56 96 GLU A C 1
ATOM 757 O O . GLU A 1 96 ? -13.237 -3.623 -9.016 1.00 91.56 96 GLU A O 1
ATOM 762 N N . LYS A 1 97 ? -11.503 -2.857 -7.802 1.00 92.19 97 LYS A N 1
ATOM 763 C CA . LYS A 1 97 ? -11.689 -1.443 -8.162 1.00 92.19 97 LYS A CA 1
ATOM 764 C C . LYS A 1 97 ? -11.174 -1.110 -9.565 1.00 92.19 97 LYS A C 1
ATOM 766 O O . LYS A 1 97 ? -11.782 -0.297 -10.259 1.00 92.19 97 LYS A O 1
ATOM 771 N N . TYR A 1 98 ? -10.063 -1.719 -9.977 1.00 95.25 98 TYR A N 1
ATOM 772 C CA . TYR A 1 98 ? -9.390 -1.486 -11.256 1.00 95.25 98 TYR A CA 1
ATOM 773 C C . TYR A 1 98 ? -9.229 -2.809 -12.027 1.00 95.25 98 TYR A C 1
ATOM 775 O O . TYR A 1 98 ? -8.145 -3.401 -12.009 1.00 95.25 98 TYR A O 1
ATOM 783 N N . PRO A 1 99 ? -10.276 -3.272 -12.744 1.00 96.19 99 PRO A N 1
ATOM 784 C CA . PRO A 1 99 ? -10.290 -4.593 -13.388 1.00 96.19 99 PRO A CA 1
ATOM 785 C C . PRO A 1 99 ? -9.167 -4.823 -14.405 1.00 96.19 99 PRO A C 1
ATOM 787 O O . PRO A 1 99 ? -8.728 -5.952 -14.609 1.00 96.19 99 PRO A O 1
ATOM 790 N N . ASP A 1 100 ? -8.655 -3.750 -15.014 1.00 96.75 100 ASP A N 1
ATOM 791 C CA . ASP A 1 100 ? -7.546 -3.811 -15.969 1.00 96.75 100 ASP A CA 1
ATOM 792 C C . ASP A 1 100 ? -6.195 -4.165 -15.330 1.00 96.75 100 ASP A C 1
ATOM 794 O O . ASP A 1 100 ? -5.234 -4.469 -16.050 1.00 96.75 100 ASP A O 1
ATOM 798 N N . ILE A 1 101 ? -6.099 -4.105 -14.000 1.00 97.50 101 ILE A N 1
ATOM 799 C CA . ILE A 1 101 ? -4.891 -4.355 -13.214 1.00 97.50 101 ILE A CA 1
ATOM 800 C C . ILE A 1 101 ? -5.071 -5.696 -12.509 1.00 97.50 101 ILE A C 1
ATOM 802 O O . ILE A 1 101 ? -5.365 -5.790 -11.317 1.00 97.50 101 ILE A O 1
ATOM 806 N N . THR A 1 102 ? -4.926 -6.750 -13.304 1.00 98.06 102 THR A N 1
ATOM 807 C CA . THR A 1 102 ? -5.133 -8.144 -12.911 1.00 98.06 102 THR A CA 1
ATOM 808 C C . THR A 1 102 ? -4.065 -8.650 -11.936 1.00 98.06 102 THR A C 1
ATOM 810 O O . THR A 1 102 ? -3.002 -8.049 -11.757 1.00 98.06 102 THR A O 1
ATOM 813 N N . ARG A 1 103 ? -4.332 -9.791 -11.290 1.00 96.25 103 ARG A N 1
ATOM 814 C CA . ARG A 1 103 ? -3.399 -10.463 -10.368 1.00 96.25 103 ARG A CA 1
ATOM 815 C C . ARG A 1 103 ? -2.483 -11.459 -11.083 1.00 96.25 103 ARG A C 1
ATOM 817 O O . ARG A 1 103 ? -2.354 -12.611 -10.679 1.00 96.25 103 ARG A O 1
ATOM 824 N N . ASP A 1 104 ? -1.859 -11.005 -12.161 1.00 97.31 104 ASP A N 1
ATOM 825 C CA . ASP A 1 104 ? -0.915 -11.769 -12.978 1.00 97.31 104 ASP A CA 1
ATOM 826 C C . ASP A 1 104 ? 0.287 -10.894 -13.384 1.00 97.31 104 ASP A C 1
ATOM 828 O O . ASP A 1 104 ? 0.407 -9.741 -12.965 1.00 97.31 104 ASP A O 1
ATOM 832 N N . ALA A 1 105 ? 1.201 -11.432 -14.195 1.00 97.50 105 ALA A N 1
ATOM 833 C CA . ALA A 1 105 ? 2.387 -10.702 -14.642 1.00 97.50 105 ALA A CA 1
ATOM 834 C C . ALA A 1 105 ? 2.053 -9.441 -15.468 1.00 97.50 105 ALA A C 1
ATOM 836 O O . ALA A 1 105 ? 2.746 -8.428 -15.352 1.00 97.50 105 ALA A O 1
ATOM 837 N N . ALA A 1 106 ? 0.991 -9.469 -16.279 1.00 98.06 106 ALA A N 1
ATOM 838 C CA . ALA A 1 106 ? 0.584 -8.331 -17.100 1.00 98.06 106 ALA A CA 1
ATOM 839 C C . ALA A 1 106 ? -0.032 -7.220 -16.239 1.00 98.06 106 ALA A C 1
ATOM 841 O O . ALA A 1 106 ? 0.292 -6.042 -16.420 1.00 98.06 106 ALA A O 1
ATOM 842 N N . GLY A 1 107 ? -0.869 -7.583 -15.269 1.00 98.12 107 GLY A N 1
ATOM 843 C CA . GLY A 1 107 ? -1.403 -6.649 -14.287 1.00 98.12 107 GLY A CA 1
ATOM 844 C C . GLY A 1 107 ? -0.321 -6.085 -13.365 1.00 98.12 107 GLY A C 1
ATOM 845 O O . GLY A 1 107 ? -0.289 -4.876 -13.150 1.00 98.12 107 GLY A O 1
ATOM 846 N N . MET A 1 108 ? 0.645 -6.900 -12.926 1.00 98.50 108 MET A N 1
ATOM 847 C CA . MET A 1 108 ? 1.805 -6.442 -12.145 1.00 98.50 108 MET A CA 1
ATOM 848 C C . MET A 1 108 ? 2.653 -5.426 -12.924 1.00 98.50 108 MET A C 1
ATOM 850 O O . MET A 1 108 ? 3.051 -4.400 -12.374 1.00 98.50 108 MET A O 1
ATOM 854 N N . ARG A 1 109 ? 2.871 -5.649 -14.227 1.00 98.31 109 ARG A N 1
ATOM 855 C CA . ARG A 1 109 ? 3.541 -4.677 -15.107 1.00 98.31 109 ARG A CA 1
ATOM 856 C C . ARG A 1 109 ? 2.803 -3.337 -15.132 1.00 98.31 109 ARG A C 1
ATOM 858 O O . ARG A 1 109 ? 3.432 -2.289 -14.994 1.00 98.31 109 ARG A O 1
ATOM 865 N N . LYS A 1 110 ? 1.474 -3.358 -15.295 1.00 98.31 110 LYS A N 1
ATOM 866 C CA . LYS A 1 110 ? 0.646 -2.138 -15.270 1.00 98.31 110 LYS A CA 1
ATOM 867 C C . LYS A 1 110 ? 0.721 -1.447 -13.908 1.00 98.31 110 LYS A C 1
ATOM 869 O O . LYS A 1 110 ? 0.952 -0.241 -13.877 1.00 98.31 110 LYS A O 1
ATOM 874 N N . LEU A 1 111 ? 0.605 -2.212 -12.818 1.00 98.31 111 LEU A N 1
ATOM 875 C CA . LEU A 1 111 ? 0.706 -1.743 -11.433 1.00 98.31 111 LEU A CA 1
ATOM 876 C C . LEU A 1 111 ? 2.025 -1.002 -11.186 1.00 98.31 111 LEU A C 1
ATOM 878 O O . LEU A 1 111 ? 2.025 0.087 -10.614 1.00 98.31 111 LEU A O 1
ATOM 882 N N . PHE A 1 112 ? 3.145 -1.562 -11.649 1.00 98.31 112 PHE A N 1
ATOM 883 C CA . PHE A 1 112 ? 4.459 -0.939 -11.499 1.00 98.31 112 PHE A CA 1
ATOM 884 C C . PHE A 1 112 ? 4.561 0.334 -12.328 1.00 98.31 112 PHE A C 1
ATOM 886 O O . PHE A 1 112 ? 4.892 1.400 -11.805 1.00 98.31 112 PHE A O 1
ATOM 893 N N . ARG A 1 113 ? 4.199 0.249 -13.610 1.00 96.81 113 ARG A N 1
ATOM 894 C CA . ARG A 1 113 ? 4.332 1.352 -14.561 1.00 96.81 113 ARG A CA 1
ATOM 895 C C . ARG A 1 113 ? 3.538 2.591 -14.159 1.00 96.81 113 ARG A C 1
ATOM 897 O O . ARG A 1 113 ? 4.070 3.687 -14.287 1.00 96.81 113 ARG A O 1
ATOM 904 N N . GLN A 1 114 ? 2.307 2.436 -13.677 1.00 97.06 114 GLN A N 1
ATOM 905 C CA . GLN A 1 114 ? 1.426 3.569 -13.362 1.00 97.06 114 GLN A CA 1
ATOM 906 C C . GLN A 1 114 ? 1.840 4.361 -12.114 1.00 97.06 114 GLN A C 1
ATOM 908 O O . GLN A 1 114 ? 1.445 5.514 -11.967 1.00 97.06 114 GLN A O 1
ATOM 913 N N . PHE A 1 115 ? 2.600 3.769 -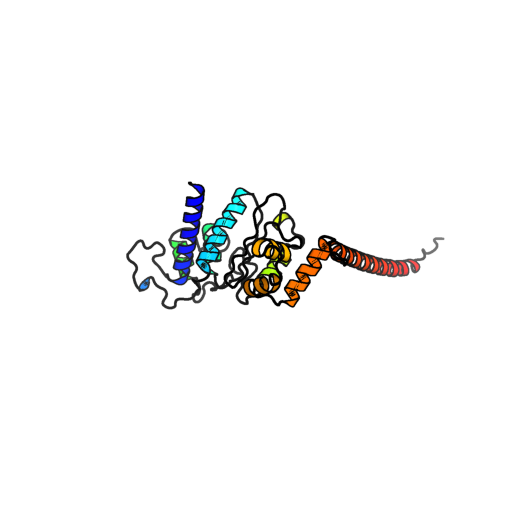11.190 1.00 97.19 115 PHE A N 1
ATOM 914 C CA . PHE A 1 115 ? 2.910 4.426 -9.921 1.00 97.19 115 PHE A CA 1
ATOM 915 C C . PHE A 1 115 ? 3.773 5.677 -10.137 1.00 97.19 115 PHE A C 1
ATOM 917 O O . PHE A 1 115 ? 4.855 5.591 -10.723 1.00 97.19 115 PHE A O 1
ATOM 924 N N . SER A 1 116 ? 3.317 6.840 -9.663 1.00 93.88 116 SER A N 1
ATOM 925 C CA . SER A 1 116 ? 4.001 8.134 -9.832 1.00 93.88 116 SER A CA 1
ATOM 926 C C . SER A 1 116 ? 4.399 8.438 -11.284 1.00 93.88 116 SER A C 1
ATOM 928 O O . SER A 1 116 ? 5.466 8.994 -11.549 1.00 93.88 116 SER A O 1
ATOM 930 N N . PHE A 1 117 ? 3.553 8.046 -12.237 1.00 91.56 117 PHE A N 1
ATOM 931 C CA . PHE A 1 117 ? 3.786 8.224 -13.668 1.00 91.56 117 PHE A CA 1
ATOM 932 C C . PHE A 1 117 ? 2.735 9.167 -14.273 1.00 91.56 117 PHE A C 1
ATOM 934 O O . PHE A 1 117 ? 1.611 9.209 -13.769 1.00 91.56 117 PHE A O 1
ATOM 941 N N . PRO A 1 118 ? 3.046 9.935 -15.336 1.00 91.06 118 PRO A N 1
ATOM 942 C CA . PRO A 1 118 ? 2.045 10.766 -16.005 1.00 91.06 118 PRO A CA 1
ATOM 943 C C . PRO A 1 118 ? 0.804 9.963 -16.418 1.00 91.06 118 PRO A C 1
ATOM 945 O O . PRO A 1 118 ? 0.922 8.967 -17.131 1.00 91.06 118 PRO A O 1
ATOM 948 N N . GLY A 1 119 ? -0.374 10.396 -15.958 1.00 89.69 119 GLY A N 1
ATOM 949 C CA . GLY A 1 119 ? -1.645 9.695 -16.186 1.00 89.69 119 GLY A CA 1
ATOM 950 C C . GLY A 1 119 ? -1.833 8.408 -15.370 1.00 89.69 119 GLY A C 1
ATOM 951 O O . GLY A 1 119 ? -2.763 7.659 -15.645 1.00 89.69 119 GLY A O 1
ATOM 952 N N . GLY A 1 120 ? -0.946 8.134 -14.410 1.00 92.38 120 GLY A N 1
ATOM 953 C CA . GLY A 1 120 ? -1.038 7.016 -13.477 1.00 92.38 120 GLY A CA 1
ATOM 954 C C . GLY A 1 120 ? -1.537 7.441 -12.094 1.00 92.38 120 GLY A C 1
ATOM 955 O O . GLY A 1 120 ? -2.353 8.352 -11.981 1.00 92.38 120 GLY A O 1
ATOM 956 N N . VAL A 1 121 ? -1.039 6.781 -11.043 1.00 93.88 121 VAL A N 1
ATOM 957 C CA . VAL A 1 121 ? -1.506 6.978 -9.657 1.00 93.88 121 VAL A CA 1
ATOM 958 C C . VAL A 1 121 ? -0.518 7.790 -8.801 1.00 93.88 121 VAL A C 1
ATOM 960 O O . VAL A 1 121 ? 0.686 7.777 -9.089 1.00 93.88 121 VAL A O 1
ATOM 963 N N . PRO A 1 122 ? -0.984 8.475 -7.738 1.00 93.19 122 PRO A N 1
ATOM 964 C CA . PRO A 1 122 ? -0.149 9.281 -6.848 1.00 93.19 122 PRO A CA 1
ATOM 965 C C . PRO A 1 122 ? 0.919 8.486 -6.091 1.00 93.19 122 PRO A C 1
ATOM 967 O O . PRO A 1 122 ? 0.871 7.263 -5.977 1.00 93.19 122 PRO A O 1
ATOM 970 N N . SER A 1 123 ? 1.887 9.214 -5.528 1.00 90.94 123 SER A N 1
ATOM 971 C CA . SER A 1 123 ? 2.959 8.649 -4.696 1.00 90.94 123 SER A CA 1
ATOM 972 C C . SER A 1 123 ? 2.553 8.390 -3.240 1.00 90.94 123 SER A C 1
ATOM 974 O O . SER A 1 123 ? 3.260 7.673 -2.528 1.00 90.94 123 SER A O 1
ATOM 976 N N . HIS A 1 124 ? 1.449 8.996 -2.800 1.00 91.38 124 HIS A N 1
ATOM 977 C CA . HIS A 1 124 ? 0.921 8.901 -1.441 1.00 91.38 124 HIS A CA 1
ATOM 978 C C . HIS A 1 124 ? -0.188 7.847 -1.334 1.00 91.38 124 HIS A C 1
ATOM 980 O O . HIS A 1 124 ? -0.614 7.287 -2.345 1.00 91.38 124 HIS A O 1
ATOM 986 N N . VAL A 1 125 ? -0.690 7.589 -0.122 1.00 88.00 125 VAL A N 1
ATOM 987 C CA . VAL A 1 125 ? -1.860 6.725 0.140 1.00 88.00 125 VAL A CA 1
ATOM 988 C C . VAL A 1 125 ? -3.157 7.453 -0.258 1.00 88.00 125 VAL A C 1
ATOM 990 O O . VAL A 1 125 ? -4.076 7.633 0.534 1.00 88.00 125 VAL A O 1
ATOM 993 N N . ALA A 1 126 ? -3.221 7.927 -1.501 1.00 89.81 126 ALA A N 1
ATOM 994 C CA . ALA A 1 126 ? -4.277 8.794 -2.013 1.00 89.81 126 ALA A CA 1
ATOM 995 C C . ALA A 1 126 ? -5.674 8.139 -1.952 1.00 89.81 126 ALA A C 1
ATOM 997 O O . ALA A 1 126 ? -5.759 6.907 -1.904 1.00 89.81 126 ALA A O 1
ATOM 998 N N . PRO A 1 127 ? -6.770 8.924 -2.030 1.00 91.19 127 PRO A N 1
ATOM 999 C CA . PRO A 1 127 ? -8.151 8.413 -1.986 1.00 91.19 127 PRO A CA 1
ATOM 1000 C C . PRO A 1 127 ? -8.493 7.382 -3.077 1.00 91.19 127 PRO A C 1
ATOM 1002 O O . PRO A 1 127 ? -9.441 6.604 -2.964 1.00 91.19 127 PRO A O 1
ATOM 1005 N N . GLU A 1 128 ? -7.720 7.352 -4.162 1.00 88.69 128 GLU A N 1
ATOM 1006 C CA . GLU A 1 128 ? -7.849 6.335 -5.205 1.00 88.69 128 GLU A CA 1
ATOM 1007 C C . GLU A 1 128 ? -7.418 4.940 -4.723 1.00 88.69 128 GLU A C 1
ATOM 1009 O O . GLU A 1 128 ? -7.883 3.938 -5.276 1.00 88.69 128 GLU A O 1
ATOM 1014 N N . THR A 1 129 ? -6.587 4.850 -3.685 1.00 90.19 129 THR A N 1
ATOM 1015 C CA . THR A 1 129 ? -6.119 3.587 -3.106 1.00 90.19 129 THR A CA 1
ATOM 1016 C C . THR A 1 129 ? -7.247 2.937 -2.299 1.00 90.19 129 THR A C 1
ATOM 1018 O O . THR A 1 129 ? -7.747 3.556 -1.358 1.00 90.19 129 THR A O 1
ATOM 1021 N N . PRO A 1 130 ? -7.674 1.703 -2.633 1.00 87.94 130 PRO A N 1
ATOM 1022 C CA . PRO A 1 130 ? -8.643 0.967 -1.823 1.00 87.94 130 PRO A CA 1
ATOM 1023 C C . PRO A 1 130 ? -8.215 0.898 -0.354 1.00 87.94 130 PRO A C 1
ATOM 1025 O O . PRO A 1 130 ? -7.042 0.687 -0.056 1.00 87.94 130 PRO A O 1
ATOM 1028 N N . GLY A 1 131 ? -9.169 1.105 0.555 1.00 79.94 131 GLY A N 1
ATOM 1029 C CA . GLY A 1 131 ? -8.923 1.124 1.999 1.00 79.94 131 GLY A CA 1
ATOM 1030 C C . GLY A 1 131 ? -8.374 2.445 2.555 1.00 79.94 131 GLY A C 1
ATOM 1031 O O . GLY A 1 131 ? -8.293 2.587 3.773 1.00 79.94 131 GLY A O 1
ATOM 1032 N N . SER A 1 132 ? -8.031 3.434 1.716 1.00 86.06 132 SER A N 1
ATOM 1033 C CA . SER A 1 132 ? -7.569 4.736 2.209 1.00 86.06 132 SER A CA 1
ATOM 1034 C C . SER A 1 132 ? -8.722 5.661 2.603 1.00 86.06 132 SER A C 1
ATOM 1036 O O . SER A 1 132 ? -9.605 5.955 1.800 1.00 86.06 132 SER A O 1
ATOM 1038 N N . ILE A 1 133 ? -8.647 6.193 3.826 1.00 83.94 133 ILE A N 1
ATOM 1039 C CA . ILE A 1 133 ? -9.416 7.364 4.288 1.00 83.94 133 ILE A CA 1
ATOM 1040 C C . ILE A 1 133 ? -8.502 8.491 4.807 1.00 83.94 133 ILE A C 1
ATOM 1042 O O . ILE A 1 133 ? -8.961 9.485 5.372 1.00 83.94 133 ILE A O 1
ATOM 1046 N N . HIS A 1 134 ? -7.186 8.316 4.680 1.00 83.44 134 HIS A N 1
ATOM 1047 C CA . HIS A 1 134 ? -6.172 9.235 5.178 1.00 83.44 134 HIS A CA 1
ATOM 1048 C C . HIS A 1 134 ? -4.962 9.179 4.249 1.00 83.44 134 HIS A C 1
ATOM 1050 O O . HIS A 1 134 ? -4.229 8.193 4.236 1.00 83.44 134 HIS A O 1
ATOM 1056 N N . GLU A 1 135 ? -4.751 10.251 3.487 1.00 90.00 135 GLU A N 1
ATOM 1057 C CA . GLU A 1 135 ? -3.669 10.300 2.503 1.00 90.00 135 GLU A CA 1
ATOM 1058 C C . GLU A 1 135 ? -2.280 10.375 3.137 1.00 90.00 135 GLU A C 1
ATOM 1060 O O . GLU A 1 135 ? -1.338 9.808 2.591 1.00 90.00 135 GLU A O 1
ATOM 1065 N N . GLY A 1 136 ? -2.154 11.080 4.268 1.00 81.19 136 GLY A N 1
ATOM 1066 C CA . GLY A 1 136 ? -0.894 11.270 4.991 1.00 81.19 136 GLY A CA 1
ATOM 1067 C C . GLY A 1 136 ? 0.168 12.070 4.223 1.00 81.19 136 GLY A C 1
ATOM 1068 O O . GLY A 1 136 ? 1.360 11.879 4.463 1.00 81.19 136 GLY A O 1
ATOM 1069 N N . GLY A 1 137 ? -0.244 12.929 3.281 1.00 79.00 137 GLY A N 1
ATOM 1070 C CA . GLY A 1 137 ? 0.644 13.892 2.614 1.00 79.00 137 GLY A CA 1
ATOM 1071 C C . GLY A 1 137 ? 1.032 15.051 3.527 1.00 79.00 137 GLY A C 1
ATOM 1072 O O . GLY A 1 137 ? 2.214 15.330 3.718 1.00 79.00 137 GLY A O 1
ATOM 1073 N N . GLU A 1 138 ? 0.041 15.673 4.168 1.00 83.25 138 GLU A N 1
ATOM 1074 C CA . GLU A 1 138 ? 0.275 16.570 5.298 1.00 83.25 138 GLU A CA 1
ATOM 1075 C C . GLU A 1 138 ? 0.256 15.757 6.600 1.00 83.25 138 GLU A C 1
ATOM 1077 O O . GLU A 1 138 ? -0.769 15.197 7.002 1.00 83.25 138 GLU A O 1
ATOM 1082 N N . LEU A 1 139 ? 1.420 15.644 7.242 1.00 77.69 139 LEU A N 1
ATOM 1083 C CA . LEU A 1 139 ? 1.579 14.874 8.474 1.00 77.69 139 LEU A CA 1
ATOM 1084 C C . LEU A 1 139 ? 0.897 15.574 9.661 1.00 77.69 139 LEU A C 1
ATOM 1086 O O . LEU A 1 139 ? 0.928 16.794 9.778 1.00 77.69 139 LEU A O 1
ATOM 1090 N N . GLY A 1 140 ? 0.358 14.783 10.596 1.00 76.12 140 GLY A N 1
ATOM 1091 C CA . GLY A 1 140 ? -0.147 15.270 11.892 1.00 76.12 140 GLY A CA 1
ATOM 1092 C C . GLY A 1 140 ? -1.591 14.880 12.213 1.00 76.12 140 GLY A C 1
ATOM 1093 O O . GLY A 1 140 ? -1.953 14.796 13.385 1.00 76.12 140 GLY A O 1
ATOM 1094 N N . TYR A 1 141 ? -2.399 14.550 11.203 1.00 77.50 141 TYR A N 1
ATOM 1095 C CA . TYR A 1 141 ? -3.834 14.274 11.389 1.00 77.50 141 TYR A CA 1
ATOM 1096 C C . TYR A 1 141 ? -4.182 12.794 11.586 1.00 77.50 141 TYR A C 1
ATOM 1098 O O . TYR A 1 141 ? -5.338 12.469 11.842 1.00 77.50 141 TYR A O 1
ATOM 1106 N N . ALA A 1 142 ? -3.196 11.893 11.499 1.00 75.31 142 ALA A N 1
ATOM 1107 C CA . ALA A 1 142 ? -3.412 10.446 11.557 1.00 75.31 142 ALA A CA 1
ATOM 1108 C C . ALA A 1 142 ? -4.171 10.017 12.821 1.00 75.31 142 ALA A C 1
ATOM 1110 O O . ALA A 1 142 ? -5.167 9.311 12.722 1.00 75.31 142 ALA A O 1
ATOM 1111 N N . LEU A 1 143 ? -3.770 10.508 14.001 1.00 73.06 143 LEU A N 1
ATOM 1112 C CA . LEU A 1 143 ? -4.481 10.212 15.250 1.00 73.06 143 LEU A CA 1
ATOM 1113 C C . LEU A 1 143 ? -5.899 10.780 15.250 1.00 73.06 143 LEU A C 1
ATOM 1115 O O . LEU A 1 143 ? -6.824 10.070 15.617 1.00 73.06 143 LEU A O 1
ATOM 1119 N N . ALA A 1 144 ? -6.087 12.032 14.830 1.00 73.19 144 ALA A N 1
ATOM 1120 C CA . ALA A 1 144 ? -7.411 12.649 14.818 1.00 73.19 144 ALA A CA 1
ATOM 1121 C C . ALA A 1 144 ? -8.386 11.883 13.907 1.00 73.19 144 ALA A C 1
ATOM 1123 O O . ALA A 1 144 ? -9.505 11.590 14.321 1.00 73.19 144 ALA A O 1
ATOM 1124 N N . HIS A 1 145 ? -7.943 11.495 12.707 1.00 76.94 145 HIS A N 1
ATOM 1125 C CA . HIS A 1 145 ? -8.746 10.691 11.780 1.00 76.94 145 HIS A CA 1
ATOM 1126 C C . HIS A 1 145 ? -9.021 9.298 12.343 1.00 76.94 145 HIS A C 1
ATOM 1128 O O . HIS A 1 145 ? -10.139 8.808 12.238 1.00 76.94 145 HIS A O 1
ATOM 1134 N N . ALA A 1 146 ? -8.024 8.689 12.984 1.00 71.25 146 ALA A N 1
ATOM 1135 C CA . ALA A 1 146 ? -8.163 7.396 13.631 1.00 71.25 146 ALA A CA 1
ATOM 1136 C C . ALA A 1 146 ? -9.230 7.451 14.747 1.00 71.25 146 ALA A C 1
ATOM 1138 O O . ALA A 1 146 ? -10.182 6.675 14.728 1.00 71.25 146 ALA A O 1
ATOM 1139 N N . TYR A 1 147 ? -9.132 8.407 15.675 1.00 72.94 147 TYR A N 1
ATOM 1140 C CA . TYR A 1 147 ? -10.132 8.591 16.734 1.00 72.94 147 TYR A CA 1
ATOM 1141 C C . TYR A 1 147 ? -11.528 8.867 16.173 1.00 72.94 147 TYR A C 1
ATOM 1143 O O . TYR A 1 147 ? -12.500 8.313 16.676 1.00 72.94 147 TYR A O 1
ATOM 1151 N N . GLY A 1 148 ? -11.631 9.697 15.132 1.00 76.44 148 GLY A N 1
ATOM 1152 C CA . GLY A 1 148 ? -12.904 9.977 14.471 1.00 76.44 148 GLY A CA 1
ATOM 1153 C C . GLY A 1 148 ? -13.523 8.740 13.819 1.00 76.44 148 GLY A C 1
ATOM 1154 O O . GLY A 1 148 ? -14.725 8.545 13.931 1.00 76.44 148 GLY A O 1
ATOM 1155 N N . ALA A 1 149 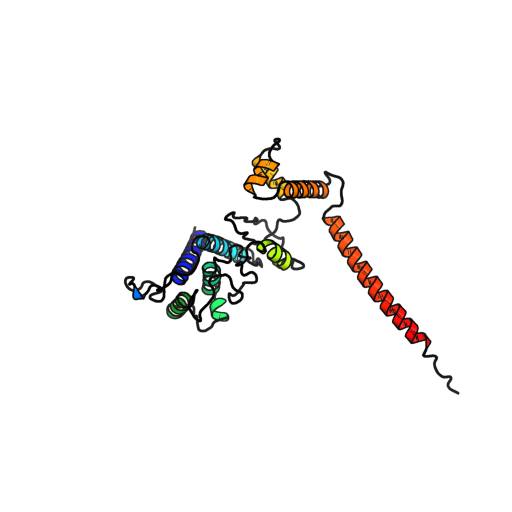? -12.713 7.881 13.192 1.00 70.81 149 ALA A N 1
ATOM 1156 C CA . ALA A 1 149 ? -13.183 6.646 12.561 1.00 70.81 149 ALA A CA 1
ATOM 1157 C C . ALA A 1 149 ? -13.690 5.608 13.576 1.00 70.81 149 ALA A C 1
ATOM 1159 O O . ALA A 1 149 ? -14.609 4.852 13.275 1.00 70.81 149 ALA A O 1
ATOM 1160 N N . ALA A 1 150 ? -13.101 5.582 14.773 1.00 72.12 150 ALA A N 1
ATOM 1161 C CA . ALA A 1 150 ? -13.517 4.710 15.869 1.00 72.12 150 ALA A CA 1
ATOM 1162 C C . ALA A 1 150 ? -14.742 5.239 16.644 1.00 72.12 150 ALA A C 1
ATOM 1164 O O . ALA A 1 150 ? -15.363 4.495 17.403 1.00 72.12 150 ALA A O 1
ATOM 1165 N N . PHE A 1 151 ? -15.081 6.524 16.496 1.00 73.62 151 PHE A N 1
ATOM 1166 C CA . PHE A 1 151 ? -16.188 7.141 17.221 1.00 73.62 151 PHE A CA 1
ATOM 1167 C C . PHE A 1 151 ? -17.531 6.539 16.779 1.00 73.62 151 PHE A C 1
ATOM 1169 O O . PHE A 1 151 ? -17.788 6.414 15.585 1.00 73.62 151 PHE A O 1
ATOM 1176 N N . AS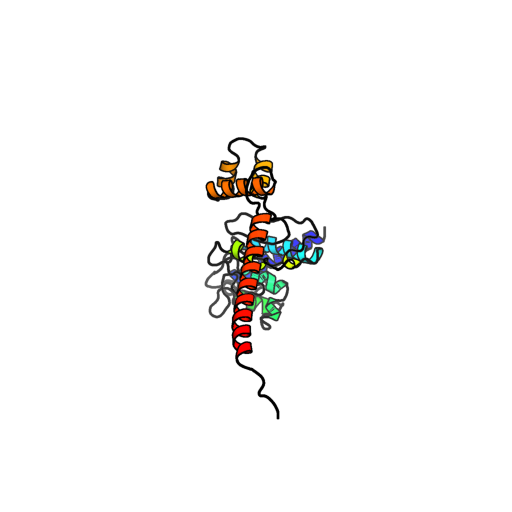P A 1 152 ? -18.369 6.148 17.743 1.00 72.12 152 ASP A N 1
ATOM 1177 C CA . ASP A 1 152 ? -19.642 5.436 17.529 1.00 72.12 152 ASP A CA 1
ATOM 1178 C C . ASP A 1 152 ? -19.532 4.121 16.719 1.00 72.12 152 ASP A C 1
ATOM 1180 O O . ASP A 1 152 ? -20.536 3.614 16.218 1.00 72.12 152 ASP A O 1
ATOM 1184 N N . ASN A 1 153 ? -18.333 3.527 16.621 1.00 61.94 153 ASN A N 1
ATOM 1185 C CA . ASN A 1 153 ? -18.093 2.276 15.896 1.00 61.94 153 ASN A CA 1
ATOM 1186 C C . ASN A 1 153 ? -17.385 1.229 16.784 1.00 61.94 153 ASN A C 1
ATOM 1188 O O . ASN A 1 153 ? -16.180 1.006 16.651 1.00 61.94 153 ASN A O 1
ATOM 1192 N N . PRO A 1 154 ? -18.106 0.608 17.738 1.00 59.75 154 PRO A N 1
ATOM 1193 C CA . PRO A 1 154 ? -17.510 -0.276 18.740 1.00 59.75 154 PRO A CA 1
ATOM 1194 C C . PRO A 1 154 ? -16.987 -1.598 18.161 1.00 59.75 154 PRO A C 1
ATOM 1196 O O . PRO A 1 154 ? -16.071 -2.173 18.738 1.00 59.75 154 PRO A O 1
ATOM 1199 N N . GLU A 1 155 ? -17.523 -2.064 17.027 1.00 52.84 155 GLU A N 1
ATOM 1200 C CA . GLU A 1 155 ? -17.117 -3.323 16.377 1.00 52.84 155 GLU A CA 1
ATOM 1201 C C . GLU A 1 155 ? -15.803 -3.182 15.597 1.00 52.84 155 GLU A C 1
ATOM 1203 O O . GLU A 1 155 ? -14.963 -4.079 15.644 1.00 52.84 155 GLU A O 1
ATOM 1208 N N . LEU A 1 156 ? -15.533 -1.997 15.026 1.00 52.41 156 LEU A N 1
ATOM 1209 C CA . LEU A 1 156 ? -14.202 -1.615 14.520 1.00 52.41 156 LEU A CA 1
ATOM 1210 C C . LEU A 1 156 ? -13.124 -1.632 15.630 1.00 52.41 156 LEU A C 1
ATOM 1212 O O . LEU A 1 156 ? -11.930 -1.490 15.366 1.00 52.41 156 LEU A O 1
ATOM 1216 N N . VAL A 1 157 ? -13.555 -1.769 16.889 1.00 47.16 157 VAL A N 1
ATOM 1217 C CA . VAL A 1 157 ? -12.755 -1.674 18.113 1.00 47.16 157 VAL A CA 1
ATOM 1218 C C . VAL A 1 157 ? -12.973 -2.895 19.037 1.00 47.16 157 VAL A C 1
ATOM 1220 O O . VAL A 1 157 ? -12.501 -2.864 20.175 1.00 47.16 157 VAL A O 1
ATOM 1223 N N . ASP A 1 158 ? -13.647 -3.969 18.583 1.00 31.33 158 ASP A N 1
ATOM 1224 C CA . ASP A 1 158 ? -14.231 -4.981 19.489 1.00 31.33 158 ASP A CA 1
ATOM 1225 C C . ASP A 1 158 ? -13.253 -5.551 20.547 1.00 31.33 158 ASP A C 1
ATOM 1227 O O . ASP A 1 158 ? -12.078 -5.848 20.313 1.00 31.33 158 ASP A O 1
ATOM 1231 N N . ALA A 1 159 ? -13.766 -5.646 21.774 1.00 32.84 159 ALA A N 1
ATOM 1232 C CA . ALA A 1 159 ? -13.064 -5.629 23.054 1.00 32.84 159 ALA A CA 1
ATOM 1233 C C . ALA A 1 159 ? -12.810 -7.027 23.659 1.00 32.84 159 ALA A C 1
ATOM 1235 O O . ALA A 1 159 ? -12.669 -7.163 24.877 1.00 32.84 159 ALA A O 1
ATOM 1236 N N . GLY A 1 160 ? -12.742 -8.073 22.832 1.00 28.09 160 GLY A N 1
ATOM 1237 C CA . GLY A 1 160 ? -12.759 -9.466 23.293 1.00 28.09 160 GLY A CA 1
ATOM 1238 C C . GLY A 1 160 ? -11.414 -10.129 23.628 1.00 28.09 160 GLY A C 1
ATOM 1239 O O . GLY A 1 160 ? -11.417 -11.150 24.314 1.00 28.09 160 GLY A O 1
ATOM 1240 N N . LEU A 1 161 ? -10.256 -9.616 23.184 1.00 25.73 161 LEU A N 1
ATOM 1241 C CA . LEU A 1 161 ? -8.961 -10.289 23.403 1.00 25.73 161 LEU A CA 1
ATOM 1242 C C . LEU A 1 161 ? -7.767 -9.327 23.560 1.00 25.73 161 LEU A C 1
ATOM 1244 O O . LEU A 1 161 ? -7.688 -8.315 22.869 1.00 25.73 161 LEU A O 1
ATOM 1248 N N . PRO A 1 162 ? -6.749 -9.672 24.376 1.00 28.12 162 PRO A N 1
ATOM 1249 C CA . PRO A 1 162 ? -5.539 -8.873 24.491 1.00 28.12 162 PRO A CA 1
ATOM 1250 C C . PRO A 1 162 ? -4.681 -9.055 23.227 1.00 28.12 162 PRO A C 1
ATOM 1252 O O . PRO A 1 162 ? -4.096 -10.113 22.973 1.00 28.12 162 PRO A O 1
ATOM 1255 N N . CYS A 1 163 ? -4.600 -8.026 22.392 1.00 28.19 163 CYS A N 1
ATOM 1256 C CA . CYS A 1 163 ? -3.526 -7.837 21.415 1.00 28.19 163 CYS A CA 1
ATOM 1257 C C . CYS A 1 163 ? -3.187 -6.356 21.348 1.00 28.19 163 CYS A C 1
ATOM 1259 O O . CYS A 1 163 ? -4.053 -5.515 21.161 1.00 28.19 163 CYS A O 1
ATOM 1261 N N . GLY A 1 164 ? -1.911 -6.074 21.588 1.00 31.84 164 GLY A N 1
ATOM 1262 C CA . GLY A 1 164 ? -1.438 -4.770 22.002 1.00 31.84 164 GLY A CA 1
ATOM 1263 C C . GLY A 1 164 ? -1.357 -3.726 20.900 1.00 31.84 164 GLY A C 1
ATOM 1264 O O . GLY A 1 164 ? -1.173 -4.009 19.719 1.00 31.84 164 GLY A O 1
ATOM 1265 N N . VAL A 1 165 ? -1.401 -2.494 21.384 1.00 33.44 165 VAL A N 1
ATOM 1266 C CA . VAL A 1 165 ? -1.069 -1.262 20.685 1.00 33.44 165 VAL A CA 1
ATOM 1267 C C . VAL A 1 165 ? 0.360 -1.331 20.130 1.00 33.44 165 VAL A C 1
ATOM 1269 O O . VAL A 1 165 ? 1.312 -1.545 20.884 1.00 33.44 165 VAL A O 1
ATOM 1272 N N . ALA A 1 166 ? 0.528 -1.109 18.826 1.00 34.72 166 ALA A N 1
ATOM 1273 C CA . ALA A 1 166 ? 1.836 -0.928 18.203 1.00 34.72 166 ALA A CA 1
ATOM 1274 C C . ALA A 1 166 ? 2.030 0.546 17.814 1.00 34.72 166 ALA A C 1
ATOM 1276 O O . ALA A 1 166 ? 1.659 0.969 16.725 1.00 34.72 166 ALA A O 1
ATOM 1277 N N . PHE A 1 167 ? 2.642 1.330 18.705 1.00 34.41 167 PHE A N 1
ATOM 1278 C CA . PHE A 1 167 ? 3.262 2.601 18.329 1.00 34.41 167 PHE A CA 1
ATOM 1279 C C . PHE A 1 167 ? 4.693 2.308 17.864 1.00 34.41 167 PHE A C 1
ATOM 1281 O O . PHE A 1 167 ? 5.586 2.144 18.696 1.00 34.41 167 PHE A O 1
ATOM 1288 N N . LEU A 1 168 ? 4.935 2.216 16.552 1.00 29.59 168 LEU A N 1
ATOM 1289 C CA . LEU A 1 168 ? 6.304 2.184 16.033 1.00 29.59 168 LEU A CA 1
ATOM 1290 C C . LEU A 1 168 ? 6.751 3.616 15.720 1.00 29.59 168 LEU A C 1
ATOM 1292 O O . LEU A 1 168 ? 6.212 4.275 14.832 1.00 29.59 168 LEU A O 1
ATOM 1296 N N . ASN A 1 169 ? 7.718 4.114 16.489 1.00 28.81 169 ASN A N 1
ATOM 1297 C CA . ASN A 1 169 ? 8.256 5.455 16.318 1.00 28.81 169 ASN A CA 1
ATOM 1298 C C . ASN A 1 169 ? 9.224 5.481 15.126 1.00 28.81 169 ASN A C 1
ATOM 1300 O O . ASN A 1 169 ? 10.375 5.070 15.245 1.00 28.81 169 ASN A O 1
ATOM 1304 N N . CYS A 1 170 ? 8.758 5.972 13.982 1.00 27.28 170 CYS A N 1
ATOM 1305 C CA . CYS A 1 170 ? 9.605 6.538 12.932 1.00 27.28 170 CYS A CA 1
ATOM 1306 C C . CYS A 1 170 ? 8.879 7.754 12.343 1.00 27.28 170 CYS A C 1
ATOM 1308 O O . CYS A 1 170 ? 8.367 7.706 11.234 1.00 27.28 170 CYS A O 1
ATOM 1310 N N . HIS A 1 171 ? 8.776 8.829 13.131 1.00 32.78 171 HIS A N 1
ATOM 1311 C CA . HIS A 1 171 ? 8.371 10.181 12.703 1.00 32.78 171 HIS A CA 1
ATOM 1312 C C . HIS A 1 171 ? 7.012 10.364 11.994 1.00 32.78 171 HIS A C 1
ATOM 1314 O O . HIS A 1 171 ? 6.694 11.476 11.582 1.00 32.78 171 HIS A O 1
ATOM 1320 N N . ALA A 1 172 ? 6.156 9.347 11.926 1.00 37.25 172 ALA A N 1
ATOM 1321 C CA . ALA A 1 172 ? 4.776 9.500 11.491 1.00 37.25 172 ALA A CA 1
ATOM 1322 C C . ALA A 1 172 ? 3.909 8.411 12.123 1.00 37.25 172 ALA A C 1
ATOM 1324 O O . ALA A 1 172 ? 4.223 7.223 12.078 1.00 37.25 172 ALA A O 1
ATOM 1325 N N . THR A 1 173 ? 2.840 8.838 12.780 1.00 40.72 173 THR A N 1
ATOM 1326 C CA . THR A 1 173 ? 2.003 7.995 13.625 1.00 40.72 173 THR A CA 1
ATOM 1327 C C . THR A 1 173 ? 1.299 6.908 12.814 1.00 40.72 173 THR A C 1
ATOM 1329 O O . THR A 1 173 ? 0.394 7.194 12.039 1.00 40.72 173 THR A O 1
ATOM 1332 N N . MET A 1 174 ? 1.693 5.653 13.008 1.00 37.62 174 MET A N 1
ATOM 1333 C CA . MET A 1 174 ? 0.894 4.498 12.609 1.00 37.62 174 MET A CA 1
ATOM 1334 C C . MET A 1 174 ? -0.170 4.262 13.681 1.00 37.62 174 MET A C 1
ATOM 1336 O O . MET A 1 174 ? 0.175 4.159 14.861 1.00 37.62 174 MET A O 1
ATOM 1340 N N . VAL A 1 175 ? -1.445 4.205 13.292 1.00 43.25 175 VAL A N 1
ATOM 1341 C CA . VAL A 1 175 ? -2.540 3.891 14.220 1.00 43.25 175 VAL A CA 1
ATOM 1342 C C . VAL A 1 175 ? -3.301 2.696 13.691 1.00 43.25 175 VAL A C 1
ATOM 1344 O O . VAL A 1 175 ? -3.820 2.706 12.577 1.00 43.25 175 VAL A O 1
ATOM 1347 N N . VAL A 1 176 ? -3.353 1.677 14.533 1.00 40.59 176 VAL A N 1
ATOM 1348 C CA . VAL A 1 176 ? -4.171 0.487 14.365 1.00 40.59 176 VAL A CA 1
ATOM 1349 C C . VAL A 1 176 ? -4.967 0.381 15.648 1.00 40.59 176 VAL A C 1
ATOM 1351 O O . VAL A 1 176 ? -4.373 0.344 16.731 1.00 40.59 176 VAL A O 1
ATOM 1354 N N . PHE A 1 177 ? -6.291 0.357 15.547 1.00 34.66 177 PHE A N 1
ATOM 1355 C CA . PHE A 1 177 ? -7.109 0.061 16.711 1.00 34.66 177 PHE A CA 1
ATOM 1356 C C . PHE A 1 177 ? -7.213 -1.447 16.897 1.00 34.66 177 PHE A C 1
ATOM 1358 O O . PHE A 1 177 ? -7.722 -2.179 16.060 1.00 34.66 177 PHE A O 1
ATOM 1365 N N . SER A 1 178 ? -6.700 -1.889 18.034 1.00 30.78 178 SER A N 1
ATOM 1366 C CA . SER A 1 178 ? -7.260 -2.969 18.830 1.00 30.78 178 SER A CA 1
ATOM 1367 C C . SER A 1 178 ? -6.969 -2.586 20.282 1.00 30.78 178 SER A C 1
ATOM 1369 O O . SER A 1 178 ? -5.907 -2.035 20.588 1.00 30.78 178 SER A O 1
ATOM 1371 N N . ASN A 1 179 ? -7.983 -2.720 21.130 1.00 37.72 179 ASN A N 1
ATOM 1372 C CA . ASN A 1 179 ? -8.174 -1.992 22.380 1.00 37.72 179 ASN A CA 1
ATOM 1373 C C . ASN A 1 179 ? -6.916 -1.826 23.266 1.00 37.72 179 ASN A C 1
ATOM 1375 O O . ASN A 1 179 ? -6.314 -2.795 23.727 1.00 37.72 179 ASN A O 1
ATOM 1379 N N . SER A 1 180 ? -6.555 -0.575 23.568 1.00 29.00 180 SER A N 1
ATOM 1380 C CA . SER A 1 180 ? -6.307 -0.080 24.937 1.00 29.00 180 SER A CA 1
ATOM 1381 C C . SER A 1 180 ? -6.039 1.427 24.904 1.00 29.00 180 SER A C 1
ATOM 1383 O O . SER A 1 180 ? -4.902 1.871 25.031 1.00 29.00 180 SER A O 1
ATOM 1385 N N . ILE A 1 181 ? -7.093 2.237 24.758 1.00 30.22 181 ILE A N 1
ATOM 1386 C CA . ILE A 1 181 ? -7.052 3.641 25.204 1.00 30.22 181 ILE A CA 1
ATOM 1387 C C . ILE A 1 181 ? -8.353 3.969 25.946 1.00 30.22 181 ILE A C 1
ATOM 1389 O O . ILE A 1 181 ? -9.141 4.821 25.559 1.00 30.22 181 ILE A O 1
ATOM 1393 N N . GLY A 1 182 ? -8.549 3.269 27.064 1.00 27.31 182 GLY A N 1
ATOM 1394 C CA . GLY A 1 182 ? -9.024 3.929 28.273 1.00 27.31 182 GLY A CA 1
ATOM 1395 C C . GLY A 1 182 ? -7.840 4.682 28.885 1.00 27.31 182 GLY A C 1
ATOM 1396 O O . GLY A 1 182 ? -6.708 4.200 28.875 1.00 27.31 182 GLY A O 1
ATOM 1397 N N . VAL A 1 183 ? -8.093 5.897 29.339 1.00 32.09 183 VAL A N 1
ATOM 1398 C CA . VAL A 1 183 ? -7.150 6.897 29.849 1.00 32.09 183 VAL A CA 1
ATOM 1399 C C . VAL A 1 183 ? -6.102 6.320 30.823 1.00 32.09 183 VAL A C 1
ATOM 1401 O O . VAL A 1 183 ? -6.360 6.254 32.013 1.00 32.09 183 VAL A O 1
ATOM 1404 N N . ASN A 1 184 ? -4.911 5.887 30.362 1.00 33.25 184 ASN A N 1
ATOM 1405 C CA . ASN A 1 184 ? -3.765 5.635 31.270 1.00 33.25 184 ASN A CA 1
ATOM 1406 C C . ASN A 1 184 ? -2.363 5.440 30.623 1.00 33.25 184 ASN A C 1
ATOM 1408 O O . ASN A 1 184 ? -1.434 4.931 31.258 1.00 33.25 184 ASN A O 1
ATOM 1412 N N . MET A 1 185 ? -2.138 5.867 29.374 1.00 33.78 185 MET A N 1
ATOM 1413 C CA . MET A 1 185 ? -0.821 5.724 28.712 1.00 33.78 185 MET A CA 1
ATOM 1414 C C . MET A 1 185 ? 0.361 6.492 29.358 1.00 33.78 185 MET A C 1
ATOM 1416 O O . MET A 1 185 ? 1.464 5.939 29.405 1.00 33.78 185 MET A O 1
ATOM 1420 N N . PRO A 1 186 ? 0.206 7.711 29.918 1.00 37.28 186 PRO A N 1
ATOM 1421 C CA . PRO A 1 186 ? 1.338 8.443 30.503 1.00 37.28 186 PRO A CA 1
ATOM 1422 C C . PRO A 1 186 ? 1.939 7.746 31.732 1.00 37.28 186 PRO A C 1
ATOM 1424 O O . PRO A 1 186 ? 3.145 7.812 31.978 1.00 37.28 186 PRO A O 1
ATOM 1427 N N . ARG A 1 187 ? 1.095 7.058 32.510 1.00 37.09 187 ARG A N 1
ATOM 1428 C CA . ARG A 1 187 ? 1.482 6.400 33.759 1.00 37.09 187 ARG A CA 1
ATOM 1429 C C . ARG A 1 187 ? 2.161 5.059 33.499 1.00 37.09 187 ARG A C 1
ATOM 1431 O O . ARG A 1 187 ? 3.154 4.757 34.160 1.00 37.09 187 ARG A O 1
ATOM 1438 N N . LEU A 1 188 ? 1.686 4.286 32.517 1.00 37.72 188 LEU A N 1
ATOM 1439 C CA . LEU A 1 188 ? 2.288 2.994 32.169 1.00 37.72 188 LEU A CA 1
ATOM 1440 C C . LEU A 1 188 ? 3.724 3.159 31.643 1.00 37.72 188 LEU A C 1
ATOM 1442 O O . LEU A 1 188 ? 4.599 2.378 32.021 1.00 37.72 188 LEU A O 1
ATOM 1446 N N . LEU A 1 189 ? 3.984 4.212 30.853 1.00 37.38 189 LEU A N 1
ATOM 1447 C CA . LEU A 1 189 ? 5.327 4.541 30.361 1.00 37.38 189 LEU A CA 1
ATOM 1448 C C . LEU A 1 189 ? 6.263 4.994 31.496 1.00 37.38 189 LEU A C 1
ATOM 1450 O O . LEU A 1 189 ? 7.363 4.462 31.636 1.00 37.38 189 LEU A O 1
ATOM 1454 N N . CYS A 1 190 ? 5.805 5.902 32.368 1.00 34.66 190 CYS A N 1
ATOM 1455 C CA . CYS A 1 190 ? 6.599 6.380 33.508 1.00 34.66 190 CYS A CA 1
ATOM 1456 C C . CYS A 1 190 ? 6.920 5.261 34.517 1.00 34.66 190 CYS A C 1
ATOM 1458 O O . CYS A 1 190 ? 8.050 5.172 35.006 1.00 34.66 190 CYS A O 1
ATOM 1460 N N . ARG A 1 191 ? 5.953 4.382 34.823 1.00 39.81 191 ARG A N 1
ATOM 1461 C CA . ARG A 1 191 ? 6.109 3.334 35.848 1.00 39.81 191 ARG A CA 1
ATOM 1462 C C . ARG A 1 191 ? 6.963 2.158 35.370 1.00 39.81 191 ARG A C 1
ATOM 1464 O O . ARG A 1 191 ? 7.700 1.608 36.182 1.00 39.81 191 ARG A O 1
ATOM 1471 N N . ARG A 1 192 ? 6.910 1.798 34.077 1.00 39.41 192 ARG A N 1
ATOM 1472 C CA . ARG A 1 192 ? 7.761 0.734 33.507 1.00 39.41 192 ARG A CA 1
ATOM 1473 C C . ARG A 1 192 ? 9.213 1.157 33.297 1.00 39.41 192 ARG A C 1
ATOM 1475 O O . ARG A 1 192 ? 10.078 0.298 33.402 1.00 39.41 192 ARG A O 1
ATOM 1482 N N . GLN A 1 193 ? 9.490 2.430 33.003 1.00 44.16 193 GLN A N 1
ATOM 1483 C CA . GLN A 1 193 ? 10.851 2.853 32.651 1.00 44.16 193 GLN A CA 1
ATOM 1484 C C . GLN A 1 193 ? 11.697 3.370 33.824 1.00 44.16 193 GLN A C 1
ATOM 1486 O O . GLN A 1 193 ? 12.917 3.317 33.726 1.00 44.16 193 GLN A O 1
ATOM 1491 N N . THR A 1 194 ? 11.113 3.879 34.920 1.00 47.75 194 THR A N 1
ATOM 1492 C CA . THR A 1 194 ? 11.920 4.634 35.913 1.00 47.75 194 THR A CA 1
ATOM 1493 C C . THR A 1 194 ? 11.602 4.385 37.389 1.00 47.75 194 THR A C 1
ATOM 1495 O O . THR A 1 194 ? 12.171 5.053 38.250 1.00 47.75 194 THR A O 1
ATOM 1498 N N . GLY A 1 195 ? 10.703 3.454 37.728 1.00 36.56 195 GLY A N 1
ATOM 1499 C CA . GLY A 1 195 ? 10.460 3.075 39.130 1.00 36.56 195 GLY A CA 1
ATOM 1500 C C . GLY A 1 195 ? 9.980 4.209 40.055 1.00 36.56 195 GLY A C 1
ATOM 1501 O O . GLY A 1 195 ? 10.009 4.044 41.269 1.00 36.56 195 GLY A O 1
ATOM 1502 N N . GLY A 1 196 ? 9.527 5.349 39.512 1.00 46.41 196 GLY A N 1
ATOM 1503 C CA . GLY A 1 196 ? 9.025 6.486 40.296 1.00 46.41 196 GLY A CA 1
ATOM 1504 C C . GLY A 1 196 ? 10.067 7.541 40.695 1.00 46.41 196 GLY A C 1
ATOM 1505 O O . GLY A 1 196 ? 9.775 8.368 41.556 1.00 46.41 196 GLY A O 1
ATOM 1506 N N . ALA A 1 197 ? 11.258 7.556 40.089 1.00 42.28 197 ALA A N 1
ATOM 1507 C CA . ALA A 1 197 ? 12.285 8.547 40.415 1.00 42.28 197 ALA A CA 1
ATOM 1508 C C . ALA A 1 197 ? 11.955 9.978 39.901 1.00 42.28 197 ALA A C 1
ATOM 1510 O O . ALA A 1 197 ? 11.392 10.139 38.808 1.00 42.28 197 ALA A O 1
ATOM 1511 N N . PRO A 1 198 ? 12.344 11.047 40.633 1.00 41.66 198 PRO A N 1
ATOM 1512 C CA . PRO A 1 198 ? 12.227 12.430 40.167 1.00 41.66 198 PRO A CA 1
ATOM 1513 C C . PRO A 1 198 ? 13.035 12.639 38.875 1.00 41.66 198 PRO A C 1
ATOM 1515 O O . PRO A 1 198 ? 14.251 12.494 38.871 1.00 41.66 198 PRO A O 1
ATOM 1518 N N . GLY A 1 199 ? 12.356 12.962 37.769 1.00 50.44 199 GLY A N 1
ATOM 1519 C CA . GLY A 1 199 ? 12.970 13.094 36.435 1.00 50.44 199 GLY A CA 1
ATOM 1520 C C . GLY A 1 199 ? 12.295 12.256 35.343 1.00 50.44 199 GLY A C 1
ATOM 1521 O O . GLY A 1 199 ? 12.463 12.555 34.161 1.00 50.44 199 GLY A O 1
ATOM 1522 N N . ALA A 1 200 ? 11.442 11.298 35.725 1.00 55.44 200 ALA A N 1
ATOM 1523 C CA . ALA A 1 200 ? 10.694 10.425 34.812 1.00 55.44 200 ALA A CA 1
ATOM 1524 C C . ALA A 1 200 ? 9.923 11.189 33.719 1.00 55.44 200 ALA A C 1
ATOM 1526 O O . ALA A 1 200 ? 9.997 10.860 32.541 1.00 55.44 200 ALA A O 1
ATOM 1527 N N . ILE A 1 201 ? 9.248 12.279 34.098 1.00 52.44 201 ILE A N 1
ATOM 1528 C CA . ILE A 1 201 ? 8.466 13.115 33.175 1.00 52.44 201 ILE A CA 1
ATOM 1529 C C . ILE A 1 201 ? 9.369 13.815 32.148 1.00 52.44 201 ILE A C 1
ATOM 1531 O O . ILE A 1 201 ? 8.962 13.977 31.007 1.00 52.44 201 ILE A O 1
ATOM 1535 N N . ALA A 1 202 ? 10.580 14.240 32.526 1.00 53.56 202 ALA A N 1
ATOM 1536 C CA . ALA A 1 202 ? 11.491 14.922 31.603 1.00 53.56 202 ALA A CA 1
ATOM 1537 C C . ALA A 1 202 ? 12.081 13.949 30.571 1.00 53.56 202 ALA A C 1
ATOM 1539 O O . ALA A 1 202 ? 12.119 14.270 29.391 1.00 53.56 202 ALA A O 1
ATOM 1540 N N . HIS A 1 203 ? 12.447 12.741 31.005 1.00 49.94 203 HIS A N 1
ATOM 1541 C CA . HIS A 1 203 ? 12.956 11.698 30.116 1.00 49.94 203 HIS A CA 1
ATOM 1542 C C . HIS A 1 203 ? 11.889 11.202 29.128 1.00 49.94 203 HIS A C 1
ATOM 1544 O O . HIS A 1 203 ? 12.159 11.048 27.941 1.00 49.94 203 HIS A O 1
ATOM 1550 N N . VAL A 1 204 ? 10.650 11.025 29.599 1.00 50.28 204 VAL A N 1
ATOM 1551 C CA . VAL A 1 204 ? 9.515 10.620 28.755 1.00 50.28 204 VAL A CA 1
ATOM 1552 C C . VAL A 1 204 ? 9.112 11.735 27.780 1.00 50.28 204 VAL A C 1
ATOM 1554 O O . VAL A 1 204 ? 8.729 11.442 26.654 1.00 50.28 204 VAL A O 1
ATOM 1557 N N . VAL A 1 205 ? 9.247 13.010 28.162 1.00 52.50 205 VAL A N 1
ATOM 1558 C CA . VAL A 1 205 ? 9.057 14.155 27.248 1.00 52.50 205 VAL A CA 1
ATOM 1559 C C . VAL A 1 205 ? 10.043 14.115 26.084 1.00 52.50 205 VAL A C 1
ATOM 1561 O O . VAL A 1 205 ? 9.609 14.236 24.940 1.00 52.50 205 VAL A O 1
ATOM 1564 N N . ASP A 1 206 ? 11.331 13.896 26.359 1.00 49.78 206 ASP A N 1
ATOM 1565 C CA . ASP A 1 206 ? 12.367 13.850 25.319 1.00 49.78 206 ASP A CA 1
ATOM 1566 C C . ASP A 1 206 ? 12.208 12.627 24.401 1.00 49.78 206 ASP A C 1
ATOM 1568 O O . ASP A 1 206 ? 12.438 12.721 23.199 1.00 49.78 206 ASP A O 1
ATOM 1572 N N . GLN A 1 207 ? 11.752 11.490 24.937 1.00 42.19 207 GLN A N 1
ATOM 1573 C CA . GLN A 1 207 ? 11.496 10.279 24.148 1.00 42.19 207 GLN A CA 1
ATOM 1574 C C . GLN A 1 207 ? 10.234 10.357 23.279 1.00 42.19 207 GLN A C 1
ATOM 1576 O O . GLN A 1 207 ? 10.189 9.761 22.203 1.00 42.19 207 GLN A O 1
ATOM 1581 N N . LEU A 1 208 ? 9.195 11.049 23.753 1.00 43.75 208 LEU A N 1
ATOM 1582 C CA . LEU A 1 208 ? 7.900 11.146 23.073 1.00 43.75 208 LEU A CA 1
ATOM 1583 C C . LEU A 1 208 ? 7.766 12.398 22.193 1.00 43.75 208 LEU A C 1
ATOM 1585 O O . LEU A 1 208 ? 6.786 12.511 21.460 1.00 43.75 208 LEU A O 1
ATOM 1589 N N . GLY A 1 209 ? 8.690 13.359 22.290 1.00 43.06 209 GLY A N 1
ATOM 1590 C CA . GLY A 1 209 ? 8.632 14.617 21.538 1.00 43.06 209 GLY A CA 1
ATOM 1591 C C . GLY A 1 209 ? 7.417 15.497 21.870 1.00 43.06 209 GLY A C 1
ATOM 1592 O O . GLY A 1 209 ? 7.057 16.372 21.087 1.00 43.06 209 GLY A O 1
ATOM 1593 N N . VAL A 1 210 ? 6.758 15.275 23.015 1.00 45.97 210 VAL A N 1
ATOM 1594 C CA . VAL A 1 210 ? 5.555 16.019 23.434 1.00 45.97 210 VAL A CA 1
ATOM 1595 C C . VAL A 1 210 ? 5.886 17.144 24.402 1.00 45.97 210 VAL A C 1
ATOM 1597 O O . VAL A 1 210 ? 6.719 17.019 25.296 1.00 45.97 210 VAL A O 1
ATOM 1600 N N . TYR A 1 211 ? 5.162 18.255 24.285 1.00 56.00 211 TYR A N 1
ATOM 1601 C CA . TYR A 1 211 ? 5.330 19.404 25.167 1.00 56.00 211 TYR A CA 1
ATOM 1602 C C . TYR A 1 211 ? 5.099 19.032 26.645 1.00 56.00 211 TYR A C 1
ATOM 1604 O O . TYR A 1 211 ? 4.056 18.492 27.016 1.00 56.00 211 TYR A O 1
ATOM 1612 N N . ARG A 1 212 ? 6.045 19.380 27.530 1.00 57.12 212 ARG A N 1
ATOM 1613 C CA . ARG A 1 212 ? 6.058 18.984 28.958 1.00 57.12 212 ARG A CA 1
ATOM 1614 C C . ARG A 1 212 ? 4.759 19.281 29.714 1.00 57.12 212 ARG A C 1
ATOM 1616 O O . ARG A 1 212 ? 4.378 18.531 30.614 1.00 57.12 212 ARG A O 1
ATOM 1623 N N . LYS A 1 213 ? 4.077 20.378 29.375 1.00 59.19 213 LYS A N 1
ATOM 1624 C CA . LYS A 1 213 ? 2.804 20.758 30.006 1.00 59.19 213 LYS A CA 1
ATOM 1625 C C . LYS A 1 213 ? 1.661 19.816 29.612 1.00 59.19 213 LYS A C 1
ATOM 1627 O O . LYS A 1 213 ? 0.826 19.524 30.460 1.00 59.19 213 LYS A O 1
ATOM 1632 N N . ALA A 1 214 ? 1.662 19.309 28.377 1.00 50.66 214 ALA A N 1
ATOM 1633 C CA . ALA A 1 214 ? 0.668 18.352 27.897 1.00 50.66 214 ALA A CA 1
ATOM 1634 C C . ALA A 1 214 ? 0.800 17.013 28.634 1.00 50.66 214 ALA A C 1
ATOM 1636 O O . ALA A 1 214 ? -0.179 16.530 29.195 1.00 50.66 214 ALA A O 1
ATOM 1637 N N . LEU A 1 215 ? 2.029 16.492 28.766 1.00 56.25 215 LEU A N 1
ATOM 1638 C CA . LEU A 1 215 ? 2.273 15.250 29.507 1.00 56.25 215 LEU A CA 1
ATOM 1639 C C . LEU A 1 215 ? 1.841 15.360 30.978 1.00 56.25 215 LEU A C 1
ATOM 1641 O O . LEU A 1 215 ? 1.222 14.446 31.514 1.00 56.25 215 LEU A O 1
ATOM 1645 N N . ARG A 1 216 ? 2.115 16.498 31.630 1.00 67.00 216 ARG A N 1
ATOM 1646 C CA . ARG A 1 216 ? 1.638 16.762 33.000 1.00 67.00 216 ARG A CA 1
ATOM 1647 C C . ARG A 1 216 ? 0.114 16.807 33.091 1.00 67.00 216 ARG A C 1
ATOM 1649 O O . ARG A 1 216 ? -0.432 16.269 34.047 1.00 67.00 216 ARG A O 1
ATOM 1656 N N . GLY A 1 217 ? -0.551 17.429 32.118 1.00 62.28 217 GLY A N 1
ATOM 1657 C CA . GLY A 1 217 ? -2.012 17.463 32.045 1.00 62.28 217 GLY A CA 1
ATOM 1658 C C . GLY A 1 217 ? -2.612 16.064 31.930 1.00 62.28 217 GLY A C 1
ATOM 1659 O O . GLY A 1 217 ? -3.542 15.735 32.656 1.00 62.28 217 GLY A O 1
ATOM 1660 N N . TRP A 1 218 ? -2.024 15.203 31.100 1.00 60.78 218 TRP A N 1
ATOM 1661 C CA . TRP A 1 218 ? -2.492 13.825 30.944 1.00 60.78 218 TRP A CA 1
ATOM 1662 C C . TRP A 1 218 ? -2.261 12.964 32.188 1.00 60.78 218 TRP A C 1
ATOM 1664 O O . TRP A 1 218 ? -3.128 12.176 32.544 1.00 60.78 218 TRP A O 1
ATOM 1674 N N . VAL A 1 219 ? -1.128 13.130 32.881 1.00 65.06 219 VAL A N 1
ATOM 1675 C CA . VAL A 1 219 ? -0.888 12.459 34.173 1.00 65.06 219 VAL A CA 1
ATOM 1676 C C . VAL A 1 219 ? -1.912 12.913 35.216 1.00 65.06 219 VAL A C 1
ATOM 1678 O O . VAL A 1 219 ? -2.446 12.087 35.944 1.00 65.06 219 VAL A O 1
ATOM 1681 N N . HIS A 1 220 ? -2.221 14.210 35.261 1.00 70.44 220 HIS A N 1
ATOM 1682 C CA . HIS A 1 220 ? -3.217 14.762 36.179 1.00 70.44 220 HIS A CA 1
ATOM 1683 C C . HIS A 1 220 ? -4.614 14.190 35.919 1.00 70.44 220 HIS A C 1
ATOM 1685 O O . HIS A 1 220 ? -5.271 13.762 36.861 1.00 70.44 220 HIS A O 1
ATOM 1691 N N . GLN A 1 221 ? -5.039 14.138 34.652 1.00 65.75 221 GLN A N 1
ATOM 1692 C CA . GLN A 1 221 ? -6.335 13.573 34.276 1.00 65.75 221 GLN A CA 1
ATOM 1693 C C . GLN A 1 221 ? -6.411 12.072 34.582 1.00 65.75 221 GLN A C 1
ATOM 1695 O O . GLN A 1 221 ? -7.411 11.615 35.115 1.00 65.75 221 GLN A O 1
ATOM 1700 N N . ALA A 1 222 ? -5.333 11.321 34.344 1.00 56.78 222 ALA A N 1
ATOM 1701 C CA . ALA A 1 222 ? -5.272 9.903 34.694 1.00 56.78 222 ALA A CA 1
ATOM 1702 C C . ALA A 1 222 ? -5.359 9.663 36.213 1.00 56.78 222 ALA A C 1
ATOM 1704 O O . ALA A 1 222 ? -6.014 8.731 36.661 1.00 56.78 222 ALA A O 1
ATOM 1705 N N . GLU A 1 223 ? -4.734 10.515 37.031 1.00 63.72 223 GLU A N 1
ATOM 1706 C CA . GLU A 1 223 ? -4.876 10.437 38.490 1.00 63.72 223 GLU A CA 1
ATOM 1707 C C . GLU A 1 223 ? -6.295 10.771 38.965 1.00 63.72 223 GLU A C 1
ATOM 1709 O O . GLU A 1 223 ? -6.730 10.221 39.977 1.00 63.72 223 GLU A O 1
ATOM 1714 N N . ILE A 1 224 ? -7.004 11.658 38.260 1.00 69.69 224 ILE A N 1
ATOM 1715 C CA . ILE A 1 224 ? -8.417 11.952 38.524 1.00 69.69 224 ILE A CA 1
ATOM 1716 C C . ILE A 1 224 ? -9.286 10.745 38.160 1.00 69.69 224 ILE A C 1
ATOM 1718 O O . ILE A 1 224 ? -10.128 10.333 38.955 1.00 69.69 224 ILE A O 1
ATOM 1722 N N . ASP A 1 225 ? -9.042 10.140 37.000 1.00 58.81 225 ASP A N 1
ATOM 1723 C CA . ASP A 1 225 ? -9.793 8.981 36.509 1.00 58.81 225 ASP A CA 1
ATOM 1724 C C . ASP A 1 225 ? -9.572 7.729 37.380 1.00 58.81 225 ASP A C 1
ATOM 1726 O O . ASP A 1 225 ? -10.504 6.955 37.591 1.00 58.81 225 ASP A O 1
ATOM 1730 N N . ASP A 1 226 ? -8.378 7.574 37.965 1.00 61.72 226 ASP A N 1
ATOM 1731 C CA . ASP A 1 226 ? -8.044 6.517 38.935 1.00 61.72 226 ASP A CA 1
ATOM 1732 C C . ASP A 1 226 ? -8.515 6.835 40.375 1.00 61.72 226 ASP A C 1
ATOM 1734 O O . ASP A 1 226 ? -8.219 6.086 41.312 1.00 61.72 226 ASP A O 1
ATOM 1738 N N . GLY A 1 227 ? -9.183 7.973 40.599 1.00 73.56 227 GLY A N 1
ATOM 1739 C CA . GLY A 1 227 ? -9.649 8.410 41.921 1.00 73.56 227 GLY A CA 1
ATOM 1740 C C . GLY A 1 227 ? -8.531 8.781 42.906 1.00 73.56 227 GLY A C 1
ATOM 1741 O O . GLY A 1 227 ? -8.782 8.954 44.098 1.00 73.56 227 GLY A O 1
ATOM 1742 N N . GLN A 1 228 ? -7.288 8.913 42.436 1.00 66.00 228 GLN A N 1
ATOM 1743 C CA . GLN A 1 228 ? -6.134 9.317 43.253 1.00 66.00 228 GLN A CA 1
ATOM 1744 C C . GLN A 1 228 ? -6.046 10.832 43.437 1.00 66.00 228 GLN A C 1
ATOM 1746 O O . GLN A 1 228 ? -5.298 11.321 44.287 1.00 66.00 228 GLN A O 1
ATOM 1751 N N . ARG A 1 229 ? -6.797 11.584 42.635 1.00 75.25 229 ARG A N 1
ATOM 1752 C CA . ARG A 1 229 ? -6.832 13.039 42.642 1.00 75.25 229 ARG A CA 1
ATOM 1753 C C . ARG A 1 229 ? -8.264 13.523 42.463 1.00 75.25 229 ARG A C 1
ATOM 1755 O O . ARG A 1 229 ? -9.037 12.947 41.712 1.00 75.25 229 ARG A O 1
ATOM 1762 N N . LEU A 1 230 ? -8.617 14.594 43.167 1.00 71.88 230 LEU A N 1
ATOM 1763 C CA . LEU A 1 230 ? -9.930 15.217 43.028 1.00 71.88 230 LEU A CA 1
ATOM 1764 C C . LEU A 1 230 ? -10.009 15.987 41.705 1.00 71.88 230 LEU A C 1
ATOM 1766 O O . LEU A 1 230 ? -9.121 16.784 41.398 1.00 71.88 230 LEU A O 1
ATOM 1770 N N . GLY A 1 231 ? -11.083 15.770 40.952 1.00 84.81 231 GLY A N 1
ATOM 1771 C CA . GLY A 1 231 ? -11.377 16.450 39.695 1.00 84.81 231 GLY A CA 1
ATOM 1772 C C . GLY A 1 231 ? -12.543 15.783 38.968 1.00 84.81 231 GLY A C 1
ATOM 1773 O O . GLY A 1 231 ? -13.058 14.763 39.422 1.00 84.81 231 GLY A O 1
ATOM 1774 N N . THR A 1 232 ? -12.968 16.359 37.845 1.00 80.25 232 THR A N 1
ATOM 1775 C CA . THR A 1 232 ? -13.971 15.730 36.979 1.00 80.25 232 THR A CA 1
ATOM 1776 C C . THR A 1 232 ? -13.308 14.599 36.208 1.00 80.25 232 THR A C 1
ATOM 1778 O O . THR A 1 232 ? -12.389 14.847 35.421 1.00 80.25 232 THR A O 1
ATOM 1781 N N . SER A 1 233 ? -13.759 13.367 36.440 1.00 78.50 233 SER A N 1
ATOM 1782 C CA . SER A 1 233 ? -13.265 12.226 35.676 1.00 78.50 233 SER A CA 1
ATOM 1783 C C . SER A 1 233 ? -13.655 12.357 34.205 1.00 78.50 233 SER A C 1
ATOM 1785 O O . SER A 1 233 ? -14.653 12.995 33.860 1.00 78.50 233 SER A O 1
ATOM 1787 N N . THR A 1 234 ? -12.894 11.726 33.321 1.00 69.69 234 THR A N 1
ATOM 1788 C CA . THR A 1 234 ? -13.201 11.664 31.890 1.00 69.69 234 THR A CA 1
ATOM 1789 C C . THR A 1 234 ? -14.584 11.042 31.662 1.00 69.69 234 THR A C 1
ATOM 1791 O O . THR A 1 234 ? -15.350 11.538 30.839 1.00 69.69 234 THR A O 1
ATOM 1794 N N . SER A 1 235 ? -14.946 10.029 32.459 1.00 69.88 235 SER A N 1
ATOM 1795 C CA . SER A 1 235 ? -16.288 9.423 32.467 1.00 69.88 235 SER A CA 1
ATOM 1796 C C . SER A 1 235 ? -17.372 10.441 32.835 1.00 69.88 235 SER A C 1
ATOM 1798 O O . SER A 1 235 ? -18.415 10.511 32.186 1.00 69.88 235 SER A O 1
ATOM 1800 N N . ASP A 1 236 ? -17.146 11.256 33.864 1.00 71.31 236 ASP A N 1
ATOM 1801 C CA . ASP A 1 236 ? -18.143 12.236 34.300 1.00 71.31 236 ASP A CA 1
ATOM 1802 C C . ASP A 1 236 ? -18.254 13.404 33.317 1.00 71.31 236 ASP A C 1
ATOM 1804 O O . ASP A 1 236 ? -19.357 13.868 33.044 1.00 71.31 236 ASP A O 1
ATOM 1808 N N . ALA A 1 237 ? -17.146 13.833 32.709 1.00 72.56 237 ALA A N 1
ATOM 1809 C CA . ALA A 1 237 ? -17.152 14.840 31.649 1.00 72.56 237 ALA A CA 1
ATOM 1810 C C . ALA A 1 237 ? -17.932 14.370 30.405 1.00 72.56 237 ALA A C 1
ATOM 1812 O O . ALA A 1 237 ? -18.675 15.151 29.802 1.00 72.56 237 ALA A O 1
ATOM 1813 N N . GLN A 1 238 ? -17.809 13.088 30.045 1.00 65.56 238 GLN A N 1
ATOM 1814 C CA . GLN A 1 238 ? -18.587 12.470 28.968 1.00 65.56 238 GLN A CA 1
ATOM 1815 C C . GLN A 1 238 ? -20.082 12.446 29.301 1.00 65.56 238 GLN A C 1
ATOM 1817 O O . GLN A 1 238 ? -20.881 12.931 28.500 1.00 65.56 238 GLN A O 1
ATOM 1822 N N . LYS A 1 239 ? -20.453 12.003 30.510 1.00 76.94 239 LYS A N 1
ATOM 1823 C CA . LYS A 1 239 ? -21.850 12.024 30.980 1.00 76.94 239 LYS A CA 1
ATOM 1824 C C . LYS A 1 239 ? -22.433 13.433 30.997 1.00 76.94 239 LYS A C 1
ATOM 1826 O O . LYS A 1 239 ? -23.569 13.625 30.584 1.00 76.94 239 LYS A O 1
ATOM 1831 N N . ILE A 1 240 ? -21.667 14.432 31.440 1.00 80.44 240 ILE A N 1
ATOM 1832 C CA . ILE A 1 240 ? -22.099 15.838 31.415 1.00 80.44 240 ILE A CA 1
ATOM 1833 C C . ILE A 1 240 ? -22.388 16.272 29.976 1.00 80.44 240 ILE A C 1
ATOM 1835 O O . ILE A 1 240 ? -23.440 16.844 29.711 1.00 80.44 240 ILE A O 1
ATOM 1839 N N . THR A 1 241 ? -21.498 15.953 29.038 1.00 76.50 241 THR A N 1
ATOM 1840 C CA . THR A 1 241 ? -21.659 16.323 27.624 1.00 76.50 241 THR A CA 1
ATOM 1841 C C . THR A 1 241 ? -22.882 15.653 26.989 1.00 76.50 241 THR A C 1
ATOM 1843 O O . THR A 1 241 ? -23.630 16.298 26.247 1.00 76.50 241 THR A O 1
ATOM 1846 N N . GLU A 1 242 ? -23.103 14.373 27.289 1.00 78.50 242 GLU A N 1
ATOM 1847 C CA . GLU A 1 242 ? -24.256 13.595 26.829 1.00 78.50 242 GLU A CA 1
ATOM 1848 C C . GLU A 1 242 ? -25.569 14.160 27.382 1.00 78.50 242 GLU A C 1
ATOM 1850 O O . GLU A 1 242 ? -26.471 14.502 26.613 1.00 78.50 242 GLU A O 1
ATOM 1855 N N . LEU A 1 243 ? -25.637 14.383 28.696 1.00 84.44 243 LEU A N 1
ATOM 1856 C CA . LEU A 1 243 ? -26.797 14.988 29.350 1.00 84.44 243 LEU A CA 1
ATOM 1857 C C . LEU A 1 243 ? -27.069 16.401 28.826 1.00 84.44 243 LEU A C 1
ATOM 1859 O O . LEU A 1 243 ? -28.217 16.781 28.604 1.00 84.44 243 LEU A O 1
ATOM 1863 N N . GLU A 1 244 ? -26.033 17.200 28.576 1.00 85.88 244 GLU A N 1
ATOM 1864 C CA . GLU A 1 244 ? -26.197 18.526 27.984 1.00 85.88 244 GLU A CA 1
ATOM 1865 C C . GLU A 1 244 ? -26.763 18.466 26.562 1.00 85.88 244 GLU A C 1
ATOM 1867 O O . GLU A 1 244 ? -27.564 19.327 26.180 1.00 85.88 244 GLU A O 1
ATOM 1872 N N . ARG A 1 245 ? -26.370 17.467 25.763 1.00 80.69 245 ARG A N 1
ATOM 1873 C CA . ARG A 1 245 ? -26.940 17.238 24.430 1.00 80.69 245 ARG A CA 1
ATOM 1874 C C . ARG A 1 245 ? -28.412 16.854 24.533 1.00 80.69 245 ARG A C 1
ATOM 1876 O O . ARG A 1 245 ? -29.229 17.488 23.863 1.00 80.69 245 ARG A O 1
ATOM 1883 N N . GLU A 1 246 ? -28.755 15.911 25.401 1.00 79.12 246 GLU A N 1
ATOM 1884 C CA . GLU A 1 246 ? -30.140 15.488 25.626 1.00 79.12 246 GLU A CA 1
ATOM 1885 C C . GLU A 1 246 ? -31.010 16.667 26.089 1.00 79.12 246 GLU A C 1
ATOM 1887 O O . GLU A 1 246 ? -32.071 16.942 25.525 1.00 79.12 246 GLU A O 1
ATOM 1892 N N . VAL A 1 247 ? -30.515 17.477 27.029 1.00 88.56 247 VAL A N 1
ATOM 1893 C CA . VAL A 1 247 ? -31.200 18.693 27.493 1.00 88.56 247 VAL A CA 1
ATOM 1894 C C . VAL A 1 247 ? -31.405 19.699 26.356 1.00 88.56 247 VAL A C 1
ATOM 1896 O O . VAL A 1 247 ? -32.464 20.335 26.283 1.00 88.56 247 VAL A O 1
ATOM 1899 N N . ARG A 1 248 ? -30.432 19.872 25.452 1.00 83.25 248 ARG A N 1
ATOM 1900 C CA . ARG A 1 248 ? -30.584 20.751 24.276 1.00 83.25 248 ARG A CA 1
ATOM 1901 C C . ARG A 1 248 ? -31.660 20.233 23.323 1.00 83.25 248 ARG A C 1
ATOM 1903 O O . ARG A 1 248 ? -32.489 21.027 22.868 1.00 83.25 248 ARG A O 1
ATOM 1910 N N . GLU A 1 249 ? -31.676 18.935 23.043 1.00 78.19 249 GLU A N 1
ATOM 1911 C CA . GLU A 1 249 ? -32.663 18.295 22.167 1.00 78.19 249 GLU A CA 1
ATOM 1912 C C . GLU A 1 249 ? -34.078 18.380 22.755 1.00 78.19 249 GLU A C 1
ATOM 1914 O O . GLU A 1 249 ? -34.995 18.868 22.086 1.00 78.19 249 GLU A O 1
ATOM 1919 N N . LEU A 1 250 ? -34.244 18.047 24.037 1.00 82.88 250 LEU A N 1
ATOM 1920 C CA . LEU A 1 250 ? -35.519 18.152 24.752 1.00 82.88 250 LEU A CA 1
ATOM 1921 C C . LEU A 1 250 ? -36.041 19.592 24.792 1.00 82.88 250 LEU A C 1
ATOM 1923 O O . LEU A 1 250 ? -37.231 19.835 24.576 1.00 82.88 250 LEU A O 1
ATOM 1927 N N . ARG A 1 251 ? -35.168 20.585 25.003 1.00 83.19 251 ARG A N 1
ATOM 1928 C CA . ARG A 1 251 ? -35.556 22.008 24.954 1.00 83.19 251 ARG A CA 1
ATOM 1929 C C . ARG A 1 251 ? -36.000 22.434 23.557 1.00 83.19 251 ARG A C 1
ATOM 1931 O O . ARG A 1 251 ? -36.965 23.196 23.436 1.00 83.19 251 ARG A O 1
ATOM 1938 N N . ARG A 1 252 ? -35.336 21.948 22.504 1.00 77.62 252 ARG A N 1
ATOM 1939 C CA . ARG A 1 252 ? -35.717 22.216 21.108 1.00 77.62 252 ARG A CA 1
ATOM 1940 C C . ARG A 1 252 ? -37.081 21.606 20.789 1.00 77.62 252 ARG A C 1
ATOM 1942 O O . ARG A 1 252 ? -37.949 22.322 20.288 1.00 77.62 252 ARG A O 1
ATOM 1949 N N . ALA A 1 253 ? -37.296 20.342 21.146 1.00 71.25 253 ALA A N 1
ATOM 1950 C CA . ALA A 1 253 ? -38.576 19.654 20.987 1.00 71.25 253 ALA A CA 1
ATOM 1951 C C . ALA A 1 253 ? -39.698 20.353 21.773 1.00 71.25 253 ALA A C 1
ATOM 1953 O O . ALA A 1 253 ? -40.753 20.660 21.219 1.00 71.25 253 ALA A O 1
ATOM 1954 N N . GLY A 1 254 ? -39.441 20.719 23.031 1.00 78.94 254 GLY A N 1
ATOM 1955 C CA . GLY A 1 254 ? -40.387 21.463 23.862 1.00 78.94 254 GLY A CA 1
ATOM 1956 C C . GLY A 1 254 ? -40.771 22.825 23.275 1.00 78.94 254 GLY A C 1
ATOM 1957 O O . GLY A 1 254 ? -41.930 23.227 23.368 1.00 78.94 254 GLY A O 1
ATOM 1958 N N . LYS A 1 255 ? -39.837 23.534 22.625 1.00 78.12 255 LYS A N 1
ATOM 1959 C CA . LYS A 1 255 ? -40.131 24.802 21.934 1.00 78.12 255 LYS A CA 1
ATOM 1960 C C . LYS A 1 255 ? -41.046 24.584 20.728 1.00 78.12 255 LYS A C 1
ATOM 1962 O O . LYS A 1 255 ? -42.027 25.308 20.589 1.00 78.12 255 LYS A O 1
ATOM 1967 N N . ILE A 1 256 ? -40.767 23.565 19.914 1.00 74.31 256 ILE A N 1
ATOM 1968 C CA . ILE A 1 256 ? -41.588 23.194 18.749 1.00 74.31 256 ILE A CA 1
ATOM 1969 C C . ILE A 1 256 ? -43.010 22.828 19.189 1.00 74.31 256 ILE A C 1
ATOM 1971 O O . ILE A 1 256 ? -43.977 23.354 18.640 1.00 74.31 256 ILE A O 1
ATOM 1975 N N . LEU A 1 257 ? -43.147 21.996 20.225 1.00 70.94 257 LEU A N 1
ATOM 1976 C CA . LEU A 1 257 ? -44.445 21.576 20.758 1.00 70.94 257 LEU A CA 1
ATOM 1977 C C . LEU A 1 257 ? -45.252 22.752 21.325 1.00 70.94 257 LEU A C 1
ATOM 1979 O O . LEU A 1 257 ? -46.451 22.844 21.073 1.00 70.94 257 LEU A O 1
ATOM 1983 N N . LYS A 1 258 ? -44.613 23.692 22.033 1.00 72.50 258 LYS A N 1
ATOM 1984 C CA . LYS A 1 258 ? -45.278 24.915 22.524 1.00 72.50 258 LYS A CA 1
ATOM 1985 C C . LYS A 1 258 ? -45.754 25.815 21.380 1.00 72.50 258 LYS A C 1
ATOM 1987 O O . LYS A 1 258 ? -46.863 26.340 21.444 1.00 72.50 258 LYS A O 1
ATOM 1992 N N . THR A 1 259 ? -44.961 25.967 20.318 1.00 64.56 259 THR A N 1
ATOM 1993 C CA . THR A 1 259 ? -45.373 26.707 19.113 1.00 64.56 259 THR A CA 1
ATOM 1994 C C . THR A 1 259 ? -46.540 26.018 18.399 1.00 64.56 259 THR A C 1
ATOM 1996 O O . THR A 1 259 ? -47.500 26.689 18.023 1.00 64.56 259 THR A O 1
ATOM 1999 N N . ALA A 1 260 ? -46.512 24.689 18.276 1.00 63.88 260 ALA A N 1
ATOM 2000 C CA . ALA A 1 260 ? -47.606 23.908 17.698 1.00 63.88 260 ALA A CA 1
ATOM 2001 C C . ALA A 1 260 ? -48.895 23.984 18.541 1.00 63.88 260 ALA A C 1
ATOM 2003 O O . ALA A 1 260 ? -49.989 24.095 17.990 1.00 63.88 260 ALA A O 1
ATOM 2004 N N . ALA A 1 261 ? -48.786 24.003 19.872 1.00 65.69 261 ALA A N 1
ATOM 2005 C CA . ALA A 1 261 ? -49.932 24.166 20.767 1.00 65.69 261 ALA A CA 1
ATOM 2006 C C . ALA A 1 261 ? -50.635 25.527 20.587 1.00 65.69 261 ALA A C 1
ATOM 2008 O O . ALA A 1 261 ? -51.864 25.576 20.587 1.00 65.69 261 ALA A O 1
ATOM 2009 N N . CYS A 1 262 ? -49.891 26.613 20.335 1.00 57.38 262 CYS A N 1
ATOM 2010 C CA . CYS A 1 262 ? -50.477 27.920 19.998 1.00 57.38 262 CYS A CA 1
ATOM 2011 C C . CYS A 1 262 ? -51.292 27.908 18.692 1.00 57.38 262 CYS A C 1
ATOM 2013 O O . CYS A 1 262 ? -52.250 28.671 18.572 1.00 57.38 262 CYS A O 1
ATOM 2015 N N . LEU A 1 263 ? -50.953 27.045 17.727 1.00 56.31 263 LEU A N 1
ATOM 2016 C CA . LEU A 1 263 ? -51.726 26.886 16.487 1.00 56.31 263 LEU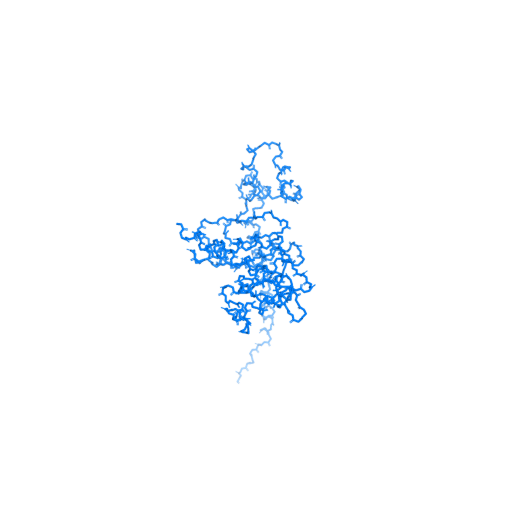 A CA 1
ATOM 2017 C C . LEU A 1 263 ? -53.057 26.150 16.725 1.00 56.31 263 LEU A C 1
ATOM 2019 O O . LEU A 1 263 ? -54.024 26.389 16.005 1.00 56.31 263 LEU A O 1
ATOM 2023 N N . ARG A 1 264 ? -53.145 25.309 17.766 1.00 44.09 264 ARG A N 1
ATOM 2024 C CA . ARG A 1 264 ? -54.350 24.526 18.096 1.00 44.09 264 ARG A CA 1
ATOM 2025 C C . ARG A 1 264 ? -55.469 25.365 18.731 1.00 44.09 264 ARG A C 1
ATOM 2027 O O . ARG A 1 264 ? -56.635 25.034 18.558 1.00 44.09 264 ARG A O 1
ATOM 2034 N N . CYS A 1 265 ? -55.151 26.487 19.383 1.00 44.69 265 CYS A N 1
ATOM 2035 C CA . CYS A 1 265 ? -56.150 27.377 20.000 1.00 44.69 265 CYS A CA 1
ATOM 2036 C C . CYS A 1 265 ? -56.893 28.303 19.012 1.00 44.69 265 CYS A C 1
ATOM 2038 O O . CYS A 1 265 ? -57.690 29.127 19.449 1.00 44.69 265 CYS A O 1
ATOM 2040 N N . ARG A 1 266 ? -56.657 28.196 17.694 1.00 41.84 266 ARG A N 1
ATOM 2041 C CA . ARG A 1 266 ? -57.395 28.958 16.662 1.00 41.84 266 ARG A CA 1
ATOM 2042 C C . ARG A 1 266 ? -58.406 28.131 15.861 1.00 41.84 266 ARG A C 1
ATOM 2044 O O . ARG A 1 266 ? -59.082 28.687 15.005 1.00 41.84 266 ARG A O 1
ATOM 2051 N N . ALA A 1 267 ? -58.543 26.840 16.158 1.00 45.09 267 ALA A N 1
ATOM 2052 C CA . ALA A 1 267 ? -59.567 25.980 15.572 1.00 45.09 267 ALA A CA 1
ATOM 2053 C C . ALA A 1 267 ? -60.615 25.609 16.634 1.00 45.09 267 ALA A C 1
ATOM 2055 O O . ALA A 1 267 ? -60.709 24.463 17.068 1.00 45.09 267 ALA A O 1
ATOM 2056 N N . SER A 1 268 ? -61.385 26.598 17.093 1.00 43.78 268 SER A N 1
ATOM 2057 C CA . SER A 1 268 ? -62.683 26.336 17.717 1.00 43.78 268 SER A CA 1
ATOM 2058 C C . SER A 1 268 ? -63.630 25.782 16.649 1.00 43.78 268 SER A C 1
ATOM 2060 O O . SER A 1 268 ? -63.829 26.410 15.609 1.00 43.78 268 SER A O 1
ATOM 2062 N N . VAL A 1 269 ? -64.169 24.593 16.912 1.00 51.16 269 VAL A N 1
ATOM 2063 C CA . VAL A 1 269 ? -65.189 23.897 16.114 1.00 51.16 269 VAL A CA 1
ATOM 2064 C C . VAL A 1 269 ? -66.394 24.828 15.890 1.00 51.16 269 VAL A C 1
ATOM 2066 O O . VAL A 1 269 ? -66.880 25.388 16.875 1.00 51.16 269 VAL A O 1
ATOM 2069 N N . PRO A 1 270 ? -66.890 25.025 14.651 1.00 47.41 270 PRO A N 1
ATOM 2070 C CA . PRO A 1 270 ? -68.134 25.750 14.432 1.00 47.41 270 PRO A CA 1
ATOM 2071 C C . PRO A 1 270 ? -69.314 24.897 14.907 1.00 47.41 270 PRO A C 1
ATOM 2073 O O . PRO A 1 270 ? -69.429 23.727 14.546 1.00 47.41 270 PRO A O 1
ATOM 2076 N N . ASP A 1 271 ? -70.162 25.516 15.719 1.00 49.31 271 ASP A N 1
ATOM 2077 C CA . ASP A 1 271 ? -71.420 24.997 16.252 1.00 49.31 271 ASP A CA 1
ATOM 2078 C C . ASP A 1 271 ? -72.331 24.502 15.109 1.00 49.31 271 ASP A C 1
ATOM 2080 O O . ASP A 1 271 ? -72.675 25.274 14.208 1.00 49.31 271 ASP A O 1
ATOM 2084 N N . GLN A 1 272 ? -72.692 23.215 15.108 1.00 42.81 272 GLN A N 1
ATOM 2085 C CA . GLN A 1 272 ? -73.693 22.669 14.187 1.00 42.81 272 GLN A CA 1
ATOM 2086 C C . GLN A 1 272 ? -75.076 22.766 14.842 1.00 42.81 272 GLN A C 1
ATOM 2088 O O . GLN A 1 272 ? -75.393 21.998 15.749 1.00 42.81 272 GLN A O 1
ATOM 2093 N N . LYS A 1 273 ? -75.876 23.724 14.362 1.00 41.78 273 LYS A N 1
ATOM 2094 C CA . LYS A 1 273 ? -77.344 23.664 14.393 1.00 41.78 273 LYS A CA 1
ATOM 2095 C C . LYS A 1 273 ? -77.860 22.829 13.230 1.00 41.78 273 LYS A C 1
ATOM 2097 O O . LYS A 1 273 ? -77.233 22.908 12.149 1.00 41.78 273 LYS A O 1
#

Organism: NCBI:txid58119

Sequence (273 aa):
MEKLQRIDAYWRAANYLSVGQIYLLDNPLLTEPLAVEHIKPRLLGHWGTTPGLNFCFAHLNRIIAERDQEMIYIAGPGHGGPAAVAHAWLEGSYTEKYPDITRDAAGMRKLFRQFSFPGGVPSHVAPETPGSIHEGGELGYALAHAYGAAFDNPELVDAGLPCGVAFLNCHATMVVFSNSIGVNMPRLLCRRQTGGAPGAIAHVVDQLGVYRKALRGWVHQAEIDDGQRLGTSTSDAQKITELEREVRELRRAGKILKTAACLRCRASVPDQK

Foldseek 3Di:
DVPVVVLVVQLVQLLLLLCLQQFALDPSPCPDPDDPNGTDPDGAADDPCQSVLSNVVSVVVVCCVVVVAQKAKQDQQQSNLSNLLSVCLVVCVLCVLVVCLDNDRNSSSVSNNQRVHVVHDDSGVDPSRPRDPHRNPPGDCSVVVVVVVCPVPCRNAPADDDDDDDQDDDPTGIDMHHDDPPQDVLPVQLCVPPVPDPCSLVVVCVVVVDDSVVSVVSVQQSCCCVVVDDDQHPVNVVVVVVVVVVVVVVVVVVVVVVVVVVVVVVDDDDDDD

Secondary structure (DSSP, 8-state):
-HHHHHHHHHHHHHHHHHHHHHHBSS-TT--S---GGGB-SS--S--TTHHHHHHHHHHHHHHHHHHT----EEESSGGGHHHHHHHHHHHSHHHHH-TTS-SSHHHHHHHHHHBTSTTSB-SS--TTSTT-S---SSTT-HHHHHHHHHTT-SGGG--SS--------SSS-EEE-SS--SS-HHHHHHHHHHTT-TTHHHHHHHHHT--HHHHHHHHHHHHHHTTSS-S--HHHHHHHHHHHHHHHHHHHHHHHHHHHHHHHTT-PPPP--

Radius of gyration: 26.62 Å; chains: 1; bounding box: 96×52×64 Å